Protein AF-E4XY60-F1 (afdb_monomer_lite)

Foldseek 3Di:
DDDDDDDDPPPPPAQWAFWDDDPNRGDQKIKGKEWDAAQQAQWKKKKAQQPAFFQDKAWFQFWDFADAGHIDIGGHHPPGDDNGTTIMMTIGGWDADPVRDTDCVSYGYNVSIDMDIDHPVDHDQWKIKHWNDPFDDQFWDWDKTKMWIDHQDAQKKKKFWAFNVLHGKFKDDKDWPAWPDWDDDPGGMIMTGGDNVPPGTTIMIIIIGDRGHIHSNNMHMGGD

Organism: Oikopleura dioica (NCBI:txid34765)

Sequence (224 aa):
MKLSISTFIASVSATSWPGQAYDGTIYNYCGTKVTLAAESINATCTLDFNGFDFAHISIPGCFSQGKGSNVVECNGIEGVTDPNNLDVTIFWQQELDFDNNLINSTCAEDSDVTLVCESNDMAPSVPMFDNISNNFHARDSEQWNLIQIYGIGSENYAVSLNDALGQPAAISNYTCGLCSSIESVGSNQLTFTVNMDAFSAQLFELVVESDALISQQTSTIVAV

Radius of gyration: 19.61 Å; chains: 1; bounding box: 51×38×72 Å

pLDDT: mean 80.78, std 14.17, range [29.94, 94.56]

Secondary structure (DSSP, 8-state):
--------------SEE--EEETTEEE-EEEEEEEE----BTEEEEEE-TTPPEEEEE-TT-BB----SS-EEEEB-TTTS-TT-EEEEEEEEPPB-TTS-B-GGGS--GGG-EEEEEE-SS--SS-EEEE------SSS--EEEEEEEE-SS-SEEEEE-BBTTSPBPEEEEEEETTEEEEEE-SSSEEEEEE-TT-TT-EEEEEEEE-SS-B-TTT-EEEE-

Structure (mmCIF, N/CA/C/O backbone):
data_AF-E4XY60-F1
#
_entry.id   AF-E4XY60-F1
#
loop_
_atom_site.group_PDB
_atom_site.id
_atom_site.type_symbol
_atom_site.label_atom_id
_atom_site.label_alt_id
_atom_site.label_comp_id
_atom_site.label_asym_id
_atom_site.label_entity_id
_atom_site.label_seq_id
_atom_site.pdbx_PDB_ins_code
_atom_site.Cartn_x
_atom_site.Cartn_y
_atom_site.Cartn_z
_atom_site.occupancy
_atom_site.B_iso_or_equiv
_atom_site.auth_seq_id
_atom_site.auth_comp_id
_atom_site.auth_asym_id
_atom_site.auth_atom_id
_atom_site.pdbx_PDB_model_num
ATOM 1 N N . MET A 1 1 ? -27.697 -12.712 -50.802 1.00 41.03 1 MET A N 1
ATOM 2 C CA . MET A 1 1 ? -27.536 -12.703 -49.334 1.00 41.03 1 MET A CA 1
ATOM 3 C C . MET A 1 1 ? -26.082 -12.331 -49.053 1.00 41.03 1 MET A C 1
ATOM 5 O O . MET A 1 1 ? -25.210 -13.119 -49.383 1.00 41.03 1 MET A O 1
ATOM 9 N N . LYS A 1 2 ? -25.798 -11.088 -48.634 1.00 33.50 2 LYS A N 1
ATOM 10 C CA . LYS A 1 2 ? -24.431 -10.629 -48.319 1.00 33.50 2 LYS A CA 1
ATOM 11 C C . LYS A 1 2 ? -24.182 -10.897 -46.835 1.00 33.50 2 LYS A C 1
ATOM 13 O O . LYS A 1 2 ? -24.888 -10.334 -46.006 1.00 33.50 2 LYS A O 1
ATOM 18 N N . LEU A 1 3 ? -23.229 -11.771 -46.526 1.00 29.94 3 LEU A N 1
ATOM 19 C CA . LEU A 1 3 ? -22.743 -11.973 -45.165 1.00 29.94 3 LEU A CA 1
ATOM 20 C C . LEU A 1 3 ? -21.837 -10.783 -44.816 1.00 29.94 3 LEU A C 1
ATOM 22 O O . LEU A 1 3 ? -20.834 -10.562 -45.492 1.00 29.94 3 LEU A O 1
ATOM 26 N N . SER A 1 4 ? -22.216 -9.998 -43.810 1.00 32.31 4 SER A N 1
ATOM 27 C CA . SER A 1 4 ? -21.340 -8.992 -43.208 1.00 32.31 4 SER A CA 1
ATOM 28 C C . SER A 1 4 ? -20.544 -9.678 -42.104 1.00 32.31 4 SER A C 1
ATOM 30 O O . SER A 1 4 ? -21.133 -10.170 -41.145 1.00 32.31 4 SER A O 1
ATOM 32 N N . ILE A 1 5 ? -19.223 -9.744 -42.255 1.00 38.59 5 ILE A N 1
ATOM 33 C CA . ILE A 1 5 ? -18.312 -10.157 -41.187 1.00 38.59 5 ILE A CA 1
ATOM 34 C C . ILE A 1 5 ? -18.046 -8.902 -40.356 1.00 38.59 5 ILE A C 1
ATOM 36 O O . ILE A 1 5 ? -17.338 -8.002 -40.801 1.00 38.59 5 ILE A O 1
ATOM 40 N N . SER A 1 6 ? -18.666 -8.819 -39.180 1.00 34.62 6 SER A N 1
ATOM 41 C CA . SER A 1 6 ? -18.303 -7.827 -38.169 1.00 34.62 6 SER A CA 1
ATOM 42 C C . SER A 1 6 ? -17.115 -8.357 -37.380 1.00 34.62 6 SER A C 1
ATOM 44 O O . SER A 1 6 ? -17.263 -9.244 -36.542 1.00 34.62 6 SER A O 1
ATOM 46 N N . THR A 1 7 ? -15.936 -7.815 -37.660 1.00 34.81 7 THR A N 1
ATOM 47 C CA . THR A 1 7 ? -14.756 -7.991 -36.816 1.00 34.81 7 THR A CA 1
ATOM 48 C C . THR A 1 7 ? -14.960 -7.168 -35.547 1.00 34.81 7 THR A C 1
ATOM 50 O O . THR A 1 7 ? -14.915 -5.941 -35.589 1.00 34.81 7 THR A O 1
ATOM 53 N N . PHE A 1 8 ? -15.205 -7.834 -34.421 1.00 32.38 8 PHE A N 1
ATOM 54 C CA . PHE A 1 8 ? -15.014 -7.218 -33.113 1.00 32.38 8 PHE A CA 1
ATOM 55 C C . PHE A 1 8 ? -13.508 -7.131 -32.869 1.00 32.38 8 PHE A C 1
ATOM 57 O O . PHE A 1 8 ? -12.836 -8.152 -32.745 1.00 32.38 8 PHE A O 1
ATOM 64 N N . ILE A 1 9 ? -12.971 -5.913 -32.840 1.00 36.91 9 ILE A N 1
ATOM 65 C CA . ILE A 1 9 ? -11.648 -5.673 -32.272 1.00 36.91 9 ILE A CA 1
ATOM 66 C C . ILE A 1 9 ? -11.850 -5.764 -30.763 1.00 36.91 9 ILE A C 1
ATOM 68 O O . ILE A 1 9 ? -12.420 -4.858 -30.158 1.00 36.91 9 ILE A O 1
ATOM 72 N N . ALA A 1 10 ? -11.456 -6.891 -30.174 1.00 33.88 10 ALA A N 1
ATOM 73 C CA . ALA A 1 10 ? -11.276 -6.964 -28.737 1.00 33.88 10 ALA A CA 1
ATOM 74 C C . ALA A 1 10 ? -10.166 -5.970 -28.377 1.00 33.88 10 ALA A C 1
ATOM 76 O O . ALA A 1 10 ? -9.027 -6.113 -28.821 1.00 33.88 10 ALA A O 1
ATOM 77 N N . SER A 1 11 ? -10.506 -4.932 -27.623 1.00 32.56 11 SER A N 1
ATOM 78 C CA . SER A 1 11 ? -9.518 -4.152 -26.893 1.00 32.56 11 SER A CA 1
ATOM 79 C C . SER A 1 11 ? -8.870 -5.099 -25.888 1.00 32.56 11 SER A C 1
ATOM 81 O O . SER A 1 11 ? -9.508 -5.478 -24.907 1.00 32.56 11 SER A O 1
ATOM 83 N N . VAL A 1 12 ? -7.637 -5.528 -26.157 1.00 37.19 12 VAL A N 1
ATOM 84 C CA . VAL A 1 12 ? -6.773 -6.093 -25.120 1.00 37.19 12 VAL A CA 1
ATOM 85 C C . VAL A 1 12 ? -6.577 -4.963 -24.120 1.00 37.19 12 VAL A C 1
ATOM 87 O O . VAL A 1 12 ? -5.875 -3.996 -24.412 1.00 37.19 12 VAL A O 1
ATOM 90 N N . SER A 1 13 ? -7.277 -5.017 -22.989 1.00 49.41 13 SER A N 1
ATOM 91 C CA . SER A 1 13 ? -6.914 -4.206 -21.832 1.00 49.41 13 SER A CA 1
ATOM 92 C C . SER A 1 13 ? -5.486 -4.606 -21.502 1.00 49.41 13 SER A C 1
ATOM 94 O O . SER A 1 13 ? -5.261 -5.753 -21.126 1.00 49.41 13 SER A O 1
ATOM 96 N N . ALA A 1 14 ? -4.520 -3.730 -21.768 1.00 54.00 14 ALA A N 1
ATOM 97 C CA . ALA A 1 14 ? -3.130 -4.036 -21.485 1.00 54.00 14 ALA A CA 1
ATOM 98 C C . ALA A 1 14 ? -3.009 -4.309 -19.977 1.00 54.00 14 ALA A C 1
ATOM 100 O O . ALA A 1 14 ? -3.257 -3.412 -19.172 1.00 54.00 14 ALA A O 1
ATOM 101 N N . THR A 1 15 ? -2.700 -5.555 -19.609 1.00 80.94 15 THR A N 1
ATOM 102 C CA . THR A 1 15 ? -2.390 -5.958 -18.231 1.00 80.94 15 THR A CA 1
ATOM 103 C C . THR A 1 15 ? -1.045 -5.401 -17.784 1.00 80.94 15 THR A C 1
ATOM 105 O O . THR A 1 15 ? -0.812 -5.309 -16.591 1.00 80.94 15 THR A O 1
ATOM 108 N N . SER A 1 16 ? -0.211 -4.915 -18.705 1.00 84.94 16 SER A N 1
ATOM 109 C CA . SER A 1 16 ? 1.035 -4.212 -18.397 1.00 84.94 16 SER A CA 1
ATOM 110 C C . SER A 1 16 ? 1.204 -2.977 -19.278 1.00 84.94 16 SER A C 1
ATOM 112 O O . SER A 1 16 ? 0.824 -2.978 -20.452 1.00 84.94 16 SER A O 1
ATOM 114 N N . TRP A 1 17 ? 1.782 -1.912 -18.729 1.00 88.38 17 TRP A N 1
ATOM 115 C CA . TRP A 1 17 ? 2.122 -0.691 -19.452 1.00 88.38 17 TRP A CA 1
ATOM 116 C C . TRP A 1 17 ? 3.601 -0.341 -19.267 1.00 88.38 17 TRP A C 1
ATOM 118 O O . TRP A 1 17 ? 4.121 -0.412 -18.150 1.00 88.38 17 TRP A O 1
ATOM 128 N N . PRO A 1 18 ? 4.295 0.060 -20.348 1.00 84.50 18 PRO A N 1
ATOM 129 C CA . PRO A 1 18 ? 5.679 0.497 -20.255 1.00 84.50 18 PRO A CA 1
ATOM 130 C C . PRO A 1 18 ? 5.763 1.850 -19.545 1.00 84.50 18 PRO A C 1
ATOM 132 O O . PRO A 1 18 ? 4.779 2.597 -19.481 1.00 84.50 18 PRO A O 1
ATOM 135 N N . GLY A 1 19 ? 6.957 2.195 -19.065 1.00 83.38 19 GLY A N 1
ATOM 136 C CA . GLY A 1 19 ? 7.212 3.543 -18.586 1.00 83.38 19 GLY A CA 1
ATOM 137 C C . GLY A 1 19 ? 7.121 4.574 -19.699 1.00 83.38 19 GLY A C 1
ATOM 138 O O . GLY A 1 19 ? 7.116 4.261 -20.896 1.00 83.38 19 GLY A O 1
ATOM 139 N N . GLN A 1 20 ? 7.004 5.832 -19.288 1.00 80.75 20 GLN A N 1
ATOM 140 C CA . GLN A 1 20 ? 6.784 6.946 -20.199 1.00 80.75 20 GLN A CA 1
ATOM 141 C C . GLN A 1 20 ? 7.841 8.028 -19.997 1.00 80.75 20 GLN A C 1
ATOM 143 O O . GLN A 1 20 ? 8.227 8.362 -18.879 1.00 80.75 20 GLN A O 1
ATOM 148 N N . ALA A 1 21 ? 8.277 8.618 -21.107 1.00 78.44 21 ALA A N 1
ATOM 149 C CA . ALA A 1 21 ? 9.003 9.876 -21.102 1.00 78.44 21 ALA A CA 1
ATOM 150 C C . ALA A 1 21 ? 8.045 10.975 -21.566 1.00 78.44 21 ALA A C 1
ATOM 152 O O . ALA A 1 21 ? 7.471 10.882 -22.655 1.00 78.44 21 ALA A O 1
ATOM 153 N N . TYR A 1 22 ? 7.866 12.008 -20.747 1.00 73.00 22 TYR A N 1
ATOM 154 C CA . TYR A 1 22 ? 7.022 13.153 -21.073 1.00 73.00 22 TYR A CA 1
ATOM 155 C C . TYR A 1 22 ? 7.851 14.431 -20.997 1.00 73.00 22 TYR A C 1
ATOM 157 O O . TYR A 1 22 ? 8.493 14.703 -19.987 1.00 73.00 22 TYR A O 1
ATOM 165 N N . ASP A 1 23 ? 7.861 15.198 -22.089 1.00 76.75 23 ASP A N 1
ATOM 166 C CA . ASP A 1 23 ? 8.573 16.482 -22.196 1.00 76.75 23 ASP A CA 1
ATOM 167 C C . ASP A 1 23 ? 10.058 16.420 -21.770 1.00 76.75 23 ASP A C 1
ATOM 169 O O . ASP A 1 23 ? 10.572 17.266 -21.044 1.00 76.75 23 ASP A O 1
ATOM 173 N N . GLY A 1 24 ? 10.753 15.344 -22.159 1.00 74.44 24 GLY A N 1
ATOM 174 C CA . GLY A 1 24 ? 12.160 15.114 -21.801 1.00 74.44 24 GLY A CA 1
ATOM 175 C C . GLY A 1 24 ? 12.399 14.670 -20.352 1.00 74.44 24 GLY A C 1
ATOM 176 O O . GLY A 1 24 ? 13.528 14.321 -20.013 1.00 74.44 24 GLY A O 1
ATOM 177 N N . THR A 1 25 ? 11.358 14.621 -19.516 1.00 78.06 25 THR A N 1
ATOM 178 C CA . THR A 1 25 ? 11.408 14.008 -18.185 1.00 78.06 25 THR A CA 1
ATOM 179 C C . THR A 1 25 ? 11.129 12.516 -18.309 1.00 78.06 25 THR A C 1
ATOM 181 O O . THR A 1 25 ? 10.110 12.105 -18.868 1.00 78.06 25 THR A O 1
ATOM 184 N N . ILE A 1 26 ? 12.045 11.698 -17.798 1.00 77.94 26 ILE A N 1
ATOM 185 C CA . ILE A 1 26 ? 11.909 10.244 -17.800 1.00 77.94 26 ILE A CA 1
ATOM 186 C C . ILE A 1 26 ? 11.244 9.817 -16.494 1.00 77.94 26 ILE A C 1
ATOM 188 O O . ILE A 1 26 ? 11.809 10.016 -15.418 1.00 77.94 26 ILE A O 1
ATOM 192 N N . TYR A 1 27 ? 10.066 9.204 -16.599 1.00 78.94 27 TYR A N 1
ATOM 193 C CA . TYR A 1 27 ? 9.439 8.499 -15.490 1.00 78.94 27 TYR A CA 1
ATOM 194 C C . TYR A 1 27 ? 9.833 7.036 -15.597 1.00 78.94 27 TYR A C 1
ATOM 196 O O . TYR A 1 27 ? 9.316 6.289 -16.426 1.00 78.94 27 TYR A O 1
ATOM 204 N N . ASN A 1 28 ? 10.793 6.644 -14.771 1.00 84.69 28 ASN A N 1
ATOM 205 C CA . ASN A 1 28 ? 11.396 5.321 -14.779 1.00 84.69 28 ASN A CA 1
ATOM 206 C C . ASN A 1 28 ? 10.540 4.301 -14.007 1.00 84.69 28 ASN A C 1
ATOM 208 O O . ASN A 1 28 ? 11.049 3.511 -13.217 1.00 84.69 28 ASN A O 1
ATOM 212 N N . TYR A 1 29 ? 9.228 4.340 -14.240 1.00 87.75 29 TYR A N 1
ATOM 213 C CA . TYR A 1 29 ? 8.264 3.404 -13.682 1.00 87.75 29 TYR A CA 1
ATOM 214 C C . TYR A 1 29 ? 7.361 2.883 -14.785 1.00 87.75 29 TYR A C 1
ATOM 216 O O . TYR A 1 29 ? 6.802 3.656 -15.561 1.00 87.75 29 TYR A O 1
ATOM 224 N N . CYS A 1 30 ? 7.174 1.577 -14.800 1.00 90.25 30 CYS A N 1
ATOM 225 C CA . CYS A 1 30 ? 6.169 0.875 -15.589 1.00 90.25 30 CYS A CA 1
ATOM 226 C C . CYS A 1 30 ? 5.175 0.222 -14.635 1.00 90.25 30 CYS A C 1
ATOM 228 O O . CYS A 1 30 ? 5.331 0.324 -13.418 1.00 90.25 30 CYS A O 1
ATOM 230 N N . GLY A 1 31 ? 4.147 -0.443 -15.146 1.00 91.19 31 GLY A N 1
ATOM 231 C CA . GLY A 1 31 ? 3.236 -1.130 -14.246 1.00 91.19 31 GLY A CA 1
ATOM 232 C C . GLY A 1 31 ? 2.497 -2.293 -14.857 1.00 91.19 31 GLY A C 1
ATOM 233 O O . GLY A 1 31 ? 2.449 -2.462 -16.073 1.00 91.19 31 GLY A O 1
ATOM 234 N N . THR A 1 32 ? 1.950 -3.094 -13.956 1.00 93.06 32 THR A N 1
ATOM 235 C CA . THR A 1 32 ? 1.213 -4.314 -14.243 1.00 93.06 32 THR A CA 1
ATOM 236 C C . THR A 1 32 ? -0.018 -4.363 -13.359 1.00 93.06 32 THR A C 1
ATOM 238 O O . THR A 1 32 ? 0.008 -3.982 -12.190 1.00 93.06 32 THR A O 1
ATOM 241 N N . LYS A 1 33 ? -1.113 -4.832 -13.937 1.00 92.69 33 LYS A N 1
ATOM 242 C CA . LYS A 1 33 ? -2.375 -5.113 -13.285 1.00 92.69 33 LYS A CA 1
ATOM 243 C C . LYS A 1 33 ? -2.690 -6.587 -13.492 1.00 92.69 33 LYS A C 1
ATOM 245 O O . LYS A 1 33 ? -2.781 -7.038 -14.631 1.00 92.69 33 LYS A O 1
ATOM 250 N N . VAL A 1 34 ? -2.884 -7.318 -12.402 1.00 92.06 34 VAL A N 1
ATOM 251 C CA . VAL A 1 34 ? -3.182 -8.750 -12.428 1.00 92.06 34 VAL A CA 1
ATOM 252 C C . VAL A 1 34 ? -4.314 -9.069 -11.462 1.00 92.06 34 VAL A C 1
ATOM 254 O O . VAL A 1 34 ? -4.370 -8.558 -10.347 1.00 92.06 34 VAL A O 1
ATOM 257 N N . THR A 1 35 ? -5.223 -9.933 -11.902 1.00 91.62 35 THR A N 1
ATOM 258 C CA . THR A 1 35 ? -6.256 -10.510 -11.046 1.00 91.62 35 THR A CA 1
ATOM 259 C C . THR A 1 35 ? -5.779 -11.866 -10.552 1.00 91.62 35 THR A C 1
ATOM 261 O O . THR A 1 35 ? -5.515 -12.758 -11.361 1.00 91.62 35 THR A O 1
ATOM 264 N N . LEU A 1 36 ? -5.718 -12.040 -9.235 1.00 88.25 36 LEU A N 1
ATOM 265 C CA . LEU A 1 36 ? -5.318 -13.292 -8.600 1.00 88.25 36 LEU A CA 1
ATOM 266 C C . LEU A 1 36 ? -6.517 -13.885 -7.852 1.00 88.25 36 LEU A C 1
ATOM 268 O O . LEU A 1 36 ? -7.184 -13.201 -7.077 1.00 88.25 36 LEU A O 1
ATOM 272 N N . ALA A 1 37 ? -6.800 -15.164 -8.098 1.00 83.69 37 ALA A N 1
ATOM 273 C CA . ALA A 1 37 ? -7.820 -15.917 -7.375 1.00 83.69 37 ALA A CA 1
ATOM 274 C C . ALA A 1 37 ? -7.134 -16.816 -6.343 1.00 83.69 37 ALA A C 1
ATOM 276 O O . ALA A 1 37 ? -6.333 -17.676 -6.714 1.00 83.69 37 ALA A O 1
ATOM 277 N N . ALA A 1 38 ? -7.442 -16.621 -5.062 1.00 78.94 38 ALA A N 1
ATOM 278 C CA . ALA A 1 38 ? -6.916 -17.436 -3.975 1.00 78.94 38 ALA A CA 1
ATOM 279 C C . ALA A 1 38 ? -7.843 -17.366 -2.761 1.00 78.94 38 ALA A C 1
ATOM 281 O O . ALA A 1 38 ? -8.391 -16.314 -2.460 1.00 78.94 38 ALA A O 1
ATOM 282 N N . GLU A 1 39 ? -7.966 -18.463 -2.017 1.00 84.31 39 GLU A N 1
ATOM 283 C CA . GLU A 1 39 ? -8.700 -18.499 -0.745 1.00 84.31 39 GLU A CA 1
ATOM 284 C C . GLU A 1 39 ? -7.994 -17.610 0.301 1.00 84.31 39 GLU A C 1
ATOM 286 O O . GLU A 1 39 ? -7.199 -18.083 1.109 1.00 84.31 39 GLU A O 1
ATOM 291 N N . SER A 1 40 ? -8.228 -16.298 0.229 1.00 83.94 40 SER A N 1
ATOM 292 C CA . SER A 1 40 ? -7.505 -15.273 0.988 1.00 83.94 40 SER A CA 1
ATOM 293 C C . SER A 1 40 ? -8.208 -14.881 2.288 1.00 83.94 40 SER A C 1
ATOM 295 O O . SER A 1 40 ? -7.589 -14.274 3.162 1.00 83.94 40 SER A O 1
ATOM 297 N N . ILE A 1 41 ? -9.485 -15.247 2.454 1.00 86.56 41 ILE A N 1
ATOM 298 C CA . ILE A 1 41 ? -10.239 -14.985 3.685 1.00 86.56 41 ILE A CA 1
ATOM 299 C C . ILE A 1 41 ? -9.630 -15.763 4.844 1.00 86.56 41 ILE A C 1
ATOM 301 O O . ILE A 1 41 ? -9.540 -16.988 4.792 1.00 86.56 41 ILE A O 1
ATOM 305 N N . ASN A 1 42 ? -9.277 -15.051 5.917 1.00 83.12 42 ASN A N 1
ATOM 306 C CA . ASN A 1 42 ? -8.640 -15.624 7.103 1.00 83.12 42 ASN A CA 1
ATOM 307 C C . ASN A 1 42 ? -7.379 -16.433 6.750 1.00 83.12 42 ASN A C 1
ATOM 309 O O . ASN A 1 42 ? -7.071 -17.432 7.397 1.00 83.12 42 ASN A O 1
ATOM 313 N N . ALA A 1 43 ? -6.653 -15.995 5.722 1.00 86.38 43 ALA A N 1
ATOM 314 C CA . ALA A 1 43 ? -5.403 -16.580 5.270 1.00 86.38 43 ALA A CA 1
ATOM 315 C C . ALA A 1 43 ? -4.314 -15.507 5.208 1.00 86.38 43 ALA A C 1
ATOM 317 O O . ALA A 1 43 ? -4.602 -14.334 4.964 1.00 86.38 43 ALA A O 1
ATOM 318 N N . THR A 1 44 ? -3.065 -15.920 5.414 1.00 89.00 44 THR A N 1
ATOM 319 C CA . THR A 1 44 ? -1.896 -15.091 5.127 1.00 89.00 44 THR A CA 1
ATOM 320 C C . THR A 1 44 ? -1.480 -15.367 3.694 1.00 89.00 44 THR A C 1
ATOM 322 O O . THR A 1 44 ? -1.150 -16.500 3.354 1.00 89.00 44 THR A O 1
ATOM 325 N N . CYS A 1 45 ? -1.499 -14.341 2.857 1.00 89.25 45 CYS A N 1
ATOM 326 C CA . CYS A 1 45 ? -1.074 -14.418 1.476 1.00 89.25 45 CYS A CA 1
ATOM 327 C C . CYS A 1 45 ? 0.276 -13.736 1.279 1.00 89.25 45 CYS A C 1
ATOM 329 O O . CYS A 1 45 ? 0.482 -12.610 1.731 1.00 89.25 45 CYS A O 1
ATOM 331 N N . THR A 1 46 ? 1.157 -14.415 0.555 1.00 90.44 46 THR A N 1
ATOM 332 C CA . THR A 1 46 ? 2.473 -13.933 0.152 1.00 90.44 46 THR A CA 1
ATOM 333 C C . THR A 1 46 ? 2.481 -13.733 -1.355 1.00 90.44 46 THR A C 1
ATOM 335 O O . THR A 1 46 ? 2.184 -14.673 -2.100 1.00 90.44 46 THR A O 1
ATOM 338 N N . LEU A 1 47 ? 2.820 -12.521 -1.801 1.00 89.25 47 LEU A N 1
ATOM 339 C CA . LEU A 1 47 ? 3.105 -12.259 -3.209 1.00 89.25 47 LEU A CA 1
ATOM 340 C C . LEU A 1 47 ? 4.594 -12.437 -3.494 1.00 89.25 47 LEU A C 1
ATOM 342 O O . LEU A 1 47 ? 5.442 -11.903 -2.777 1.00 89.25 47 LEU A O 1
ATOM 346 N N . ASP A 1 48 ? 4.878 -13.162 -4.570 1.00 89.50 48 ASP A N 1
ATOM 347 C CA . ASP A 1 48 ? 6.205 -13.308 -5.161 1.00 89.50 48 ASP A CA 1
ATOM 348 C C . ASP A 1 48 ? 6.207 -12.626 -6.535 1.00 89.50 48 ASP A C 1
ATOM 350 O O . ASP A 1 48 ? 5.249 -12.755 -7.305 1.00 89.50 48 ASP A O 1
ATOM 354 N N . PHE A 1 49 ? 7.274 -11.877 -6.806 1.00 91.19 49 PHE A N 1
ATOM 355 C CA . PHE A 1 49 ? 7.439 -11.051 -8.002 1.00 91.19 49 PHE A CA 1
ATOM 356 C C . PHE A 1 49 ? 8.571 -11.545 -8.907 1.00 91.19 49 PHE A C 1
ATOM 358 O O . PHE A 1 49 ? 9.146 -10.754 -9.644 1.00 91.19 49 PHE A O 1
ATOM 365 N N . ASN A 1 50 ? 8.976 -12.813 -8.798 1.00 90.62 50 ASN A N 1
ATOM 366 C CA . ASN A 1 50 ? 9.992 -13.453 -9.636 1.00 90.62 50 ASN A CA 1
ATOM 367 C C . ASN A 1 50 ? 11.342 -12.696 -9.683 1.00 90.62 50 ASN A C 1
ATOM 369 O O . ASN A 1 50 ? 12.062 -12.713 -10.682 1.00 90.62 50 ASN A O 1
ATOM 373 N N . GLY A 1 51 ? 11.691 -12.011 -8.589 1.00 88.75 51 GLY A N 1
ATOM 374 C CA . GLY A 1 51 ? 12.921 -11.222 -8.463 1.00 88.75 51 GLY A CA 1
ATOM 375 C C . GLY A 1 51 ? 12.868 -9.804 -9.043 1.00 88.75 51 GLY A C 1
ATOM 376 O O . GLY A 1 51 ? 13.910 -9.154 -9.076 1.00 88.75 51 GLY A O 1
ATOM 377 N N . PHE A 1 52 ? 11.702 -9.319 -9.480 1.00 89.50 52 PHE A N 1
ATOM 378 C CA . PHE A 1 52 ? 11.516 -7.930 -9.898 1.00 89.50 52 PHE A CA 1
ATOM 379 C C . PHE A 1 52 ? 11.289 -7.000 -8.701 1.00 89.50 52 PHE A C 1
ATOM 381 O O . PHE A 1 52 ? 10.519 -7.308 -7.788 1.00 89.50 52 PHE A O 1
ATOM 388 N N . ASP A 1 53 ? 11.914 -5.824 -8.750 1.00 86.88 53 ASP A N 1
ATOM 389 C CA . ASP A 1 53 ? 11.737 -4.779 -7.747 1.00 86.88 53 ASP A CA 1
ATOM 390 C C . ASP A 1 53 ? 10.539 -3.889 -8.102 1.00 86.88 53 ASP A C 1
ATOM 392 O O . ASP A 1 53 ? 10.488 -3.234 -9.151 1.00 86.88 53 ASP A O 1
ATOM 396 N N . PHE A 1 54 ? 9.562 -3.823 -7.200 1.00 86.12 54 PHE A N 1
ATOM 397 C CA . PHE A 1 54 ? 8.455 -2.882 -7.320 1.00 86.12 54 PHE A CA 1
ATOM 398 C C . PHE A 1 54 ? 8.750 -1.579 -6.567 1.00 86.12 54 PHE A C 1
ATOM 400 O O . PHE A 1 54 ? 9.367 -1.557 -5.506 1.00 86.12 54 PHE A O 1
ATOM 407 N N . ALA A 1 55 ? 8.290 -0.464 -7.126 1.00 81.56 55 ALA A N 1
ATOM 408 C CA . ALA A 1 55 ? 8.284 0.841 -6.475 1.00 81.56 55 ALA A CA 1
ATOM 409 C C . ALA A 1 55 ? 7.039 1.027 -5.597 1.00 81.56 55 ALA A C 1
ATOM 411 O O . ALA A 1 55 ? 7.096 1.668 -4.550 1.00 81.56 55 ALA A O 1
ATOM 412 N N . HIS A 1 56 ? 5.905 0.480 -6.035 1.00 83.31 56 HIS A N 1
ATOM 413 C CA . HIS A 1 56 ? 4.644 0.554 -5.311 1.00 83.31 56 HIS A CA 1
ATOM 414 C C . HIS A 1 56 ? 3.739 -0.613 -5.681 1.00 83.31 56 HIS A C 1
ATOM 416 O O . HIS A 1 56 ? 3.752 -1.092 -6.813 1.00 83.31 56 HIS A O 1
ATOM 422 N N . ILE A 1 57 ? 2.922 -1.029 -4.722 1.00 85.19 57 ILE A N 1
ATOM 423 C CA . ILE A 1 57 ? 1.910 -2.052 -4.911 1.00 85.19 57 ILE A CA 1
ATOM 424 C C . ILE A 1 57 ? 0.628 -1.648 -4.185 1.00 85.19 57 ILE A C 1
ATOM 426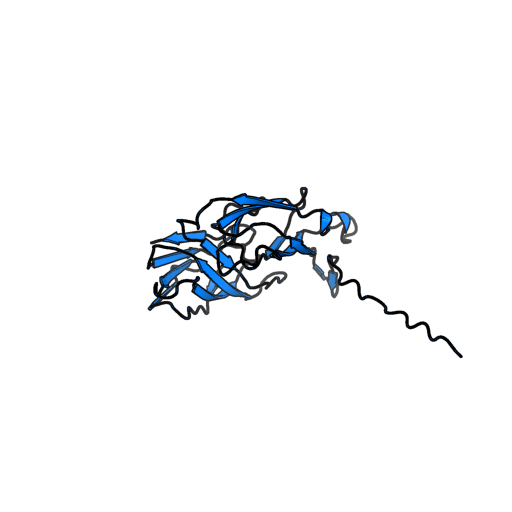 O O . ILE A 1 57 ? 0.664 -1.201 -3.038 1.00 85.19 57 ILE A O 1
ATOM 430 N N . SER A 1 58 ? -0.500 -1.816 -4.868 1.00 86.44 58 SER A N 1
ATOM 431 C CA . SER A 1 58 ? -1.847 -1.616 -4.347 1.00 86.44 58 SER A CA 1
ATOM 432 C C . SER A 1 58 ? -2.622 -2.919 -4.497 1.00 86.44 58 SER A C 1
ATOM 434 O O . SER A 1 58 ? -2.722 -3.469 -5.597 1.00 86.44 58 SER A O 1
ATOM 436 N N . ILE A 1 59 ? -3.138 -3.418 -3.376 1.00 87.19 59 ILE A N 1
ATOM 437 C CA . ILE A 1 59 ? -3.932 -4.644 -3.306 1.00 87.19 59 ILE A CA 1
ATOM 438 C C . ILE A 1 59 ? -5.140 -4.336 -2.418 1.00 87.19 59 ILE A C 1
ATOM 440 O O . ILE A 1 59 ? -5.057 -4.485 -1.204 1.00 87.19 59 ILE A O 1
ATOM 444 N N . PRO A 1 60 ? -6.258 -3.851 -2.968 1.00 84.12 60 PRO A N 1
ATOM 445 C CA . PRO A 1 60 ? -7.438 -3.580 -2.160 1.00 84.12 60 PRO A CA 1
ATOM 446 C C . PRO A 1 60 ? -7.943 -4.853 -1.464 1.00 84.12 60 PRO A C 1
ATOM 448 O O . PRO A 1 60 ? -8.071 -5.908 -2.086 1.00 84.12 60 PRO A O 1
ATOM 451 N N . GLY A 1 61 ? -8.250 -4.751 -0.173 1.00 84.06 61 GLY A N 1
ATOM 452 C CA . GLY A 1 61 ? -8.675 -5.868 0.667 1.00 84.06 61 GLY A CA 1
ATOM 453 C C . GLY A 1 61 ? -7.523 -6.722 1.209 1.00 84.06 61 GLY A C 1
ATOM 454 O O . GLY A 1 61 ? -7.766 -7.855 1.617 1.00 84.06 61 GLY A O 1
ATOM 455 N N . CYS A 1 62 ? -6.287 -6.223 1.216 1.00 85.62 62 CYS A N 1
ATOM 456 C CA . CYS A 1 62 ? -5.084 -6.945 1.644 1.00 85.62 62 CYS A CA 1
ATOM 457 C C . CYS A 1 62 ? -4.465 -6.214 2.838 1.00 85.62 62 CYS A C 1
ATOM 459 O O . CYS A 1 62 ? -3.764 -5.220 2.697 1.00 85.62 62 CYS A O 1
ATOM 461 N N . PHE A 1 63 ? -4.742 -6.711 4.043 1.00 86.94 63 PHE A N 1
ATOM 462 C CA . PHE A 1 63 ? -4.376 -6.044 5.291 1.00 86.94 63 PHE A CA 1
ATOM 463 C C . PHE A 1 63 ? -2.989 -6.470 5.774 1.00 86.94 63 PHE A C 1
ATOM 465 O O . PHE A 1 63 ? -2.705 -7.665 5.871 1.00 86.94 63 PHE A O 1
ATOM 472 N N . SER A 1 64 ? -2.129 -5.518 6.136 1.00 84.19 64 SER A N 1
ATOM 473 C CA . SER A 1 64 ? -0.758 -5.808 6.582 1.00 84.19 64 SER A CA 1
ATOM 474 C C . SER A 1 64 ? -0.388 -5.102 7.893 1.00 84.19 64 SER A C 1
ATOM 476 O O . SER A 1 64 ? -1.121 -4.251 8.404 1.00 84.19 64 SER A O 1
ATOM 478 N N . GLN A 1 65 ? 0.756 -5.498 8.463 1.00 74.75 65 GLN A N 1
ATOM 479 C CA . GLN A 1 65 ? 1.378 -4.851 9.630 1.00 74.75 65 GLN A CA 1
ATOM 480 C C . GLN A 1 65 ? 2.700 -4.140 9.304 1.00 74.75 65 GLN A C 1
ATOM 482 O O . GLN A 1 65 ? 3.353 -3.642 10.218 1.00 74.75 65 GLN A O 1
ATOM 487 N N . GLY A 1 66 ? 3.098 -4.132 8.029 1.00 67.44 66 GLY A N 1
ATOM 488 C CA . GLY A 1 66 ? 4.404 -3.670 7.573 1.00 67.44 66 GLY A CA 1
ATOM 489 C C . GLY A 1 66 ? 5.566 -4.564 8.019 1.00 67.44 66 GLY A C 1
ATOM 490 O O . GLY A 1 66 ? 5.956 -4.561 9.185 1.00 67.44 66 GLY A O 1
ATOM 491 N N . LYS A 1 67 ? 6.147 -5.344 7.098 1.00 63.56 67 LYS A N 1
ATOM 492 C CA . LYS A 1 67 ? 7.314 -6.211 7.374 1.00 63.56 67 LYS A CA 1
ATOM 493 C C . LYS A 1 67 ? 8.564 -5.888 6.538 1.00 63.56 67 LYS A C 1
ATOM 495 O O . LYS A 1 67 ? 9.609 -6.486 6.789 1.00 63.56 67 LYS A O 1
ATOM 500 N N . GLY A 1 68 ? 8.502 -4.938 5.599 1.00 59.91 68 GLY A N 1
ATOM 501 C CA . GLY A 1 68 ? 9.619 -4.548 4.724 1.00 59.91 68 GLY A CA 1
ATOM 502 C C . GLY A 1 68 ? 9.330 -4.681 3.221 1.00 59.91 68 GLY A C 1
ATOM 503 O O . GLY A 1 68 ? 8.227 -5.024 2.817 1.00 59.91 68 GLY A O 1
ATOM 504 N N . SER A 1 69 ? 10.327 -4.369 2.385 1.00 61.56 69 SER A N 1
ATOM 505 C CA . SER A 1 69 ? 10.141 -4.018 0.965 1.00 61.56 69 SER A CA 1
ATOM 506 C C . SER A 1 69 ? 10.113 -5.176 -0.042 1.00 61.56 69 SER A C 1
ATOM 508 O O . SER A 1 69 ? 9.661 -4.964 -1.158 1.00 61.56 69 SER A O 1
ATOM 510 N N . ASN A 1 70 ? 10.578 -6.381 0.307 1.00 61.97 70 ASN A N 1
ATOM 511 C CA . ASN A 1 70 ? 10.856 -7.421 -0.707 1.00 61.97 70 ASN A CA 1
ATOM 512 C C . ASN A 1 70 ? 9.877 -8.603 -0.673 1.00 61.97 70 ASN A C 1
ATOM 514 O O . ASN A 1 70 ? 9.947 -9.484 -1.524 1.00 61.97 70 ASN A O 1
ATOM 518 N N . VAL A 1 71 ? 8.997 -8.649 0.326 1.00 69.50 71 VAL A N 1
ATOM 519 C CA . VAL A 1 71 ? 7.956 -9.669 0.463 1.00 69.50 71 VAL A CA 1
ATOM 520 C C . VAL A 1 71 ? 6.691 -8.945 0.883 1.00 69.50 71 VAL A C 1
ATOM 522 O O . VAL A 1 71 ? 6.685 -8.253 1.901 1.00 69.50 71 VAL A O 1
ATOM 525 N N . VAL A 1 72 ? 5.632 -9.093 0.094 1.00 84.94 72 VAL A N 1
ATOM 526 C CA . VAL A 1 72 ? 4.324 -8.533 0.426 1.00 84.94 72 VAL A CA 1
ATOM 527 C C . VAL A 1 72 ? 3.522 -9.634 1.092 1.00 84.94 72 VAL A C 1
ATOM 529 O O . VAL A 1 72 ? 3.082 -10.575 0.433 1.00 84.94 72 VAL A O 1
ATOM 532 N N . GLU A 1 73 ? 3.366 -9.512 2.407 1.00 87.88 73 GLU A N 1
ATOM 533 C CA . GLU A 1 73 ? 2.481 -10.366 3.191 1.00 87.88 73 GLU A CA 1
ATOM 534 C C . GLU A 1 73 ? 1.239 -9.583 3.592 1.00 87.88 73 GLU A C 1
ATOM 536 O O . GLU A 1 73 ? 1.326 -8.482 4.148 1.00 87.88 73 GLU A O 1
ATOM 541 N N . CYS A 1 74 ? 0.074 -10.174 3.367 1.00 87.94 74 CYS A N 1
ATOM 542 C CA . CYS A 1 74 ? -1.168 -9.597 3.841 1.00 87.94 74 CYS A CA 1
ATOM 543 C C . CYS A 1 74 ? -2.212 -10.642 4.189 1.00 87.94 74 CYS A C 1
ATOM 545 O O . CYS A 1 74 ? -2.068 -11.822 3.889 1.00 87.94 74 CYS A O 1
ATOM 547 N N . ASN A 1 75 ? -3.265 -10.189 4.853 1.00 88.19 75 ASN A N 1
ATOM 548 C CA . ASN A 1 75 ? -4.359 -11.019 5.312 1.00 88.19 75 ASN A CA 1
ATOM 549 C C . ASN A 1 75 ? -5.652 -10.568 4.648 1.00 88.19 75 ASN A C 1
ATOM 551 O O . ASN A 1 75 ? -5.944 -9.369 4.609 1.00 88.19 75 ASN A O 1
ATOM 555 N N . GLY A 1 76 ? -6.435 -11.529 4.163 1.00 87.50 76 GLY A N 1
ATOM 556 C CA . GLY A 1 76 ? -7.807 -11.264 3.759 1.00 87.50 76 GLY A CA 1
ATOM 557 C C . GLY A 1 76 ? -8.752 -11.332 4.955 1.00 87.50 76 GLY A C 1
ATOM 558 O O . GLY A 1 76 ? -8.657 -12.222 5.803 1.00 87.50 76 GLY A O 1
ATOM 559 N N . ILE A 1 77 ? -9.681 -10.384 5.018 1.00 85.25 77 ILE A N 1
ATOM 560 C CA . ILE A 1 77 ? -10.671 -10.245 6.084 1.00 85.25 77 ILE A CA 1
ATOM 561 C C . ILE A 1 77 ? -12.053 -10.586 5.533 1.00 85.25 77 ILE A C 1
ATOM 563 O O . ILE A 1 77 ? -12.479 -10.061 4.500 1.00 85.25 77 ILE A O 1
ATOM 567 N N . GLU A 1 78 ? -12.773 -11.455 6.242 1.00 83.69 78 GLU A N 1
ATOM 568 C CA . GLU A 1 78 ? -14.142 -11.830 5.889 1.00 83.69 78 GLU A CA 1
ATOM 569 C C . GLU A 1 78 ? -15.057 -10.598 5.808 1.00 83.69 78 GLU A C 1
ATOM 571 O O . GLU A 1 78 ? -15.065 -9.744 6.693 1.00 83.69 78 GLU A O 1
ATOM 576 N N . GLY A 1 79 ? -15.834 -10.499 4.726 1.00 81.12 79 GLY A N 1
ATOM 577 C CA . GLY A 1 79 ? -16.744 -9.375 4.485 1.00 81.12 79 GLY A CA 1
ATOM 578 C C . GLY A 1 79 ? -16.086 -8.121 3.900 1.00 81.12 79 GLY A C 1
ATOM 579 O O . GLY A 1 79 ? -16.809 -7.190 3.550 1.00 81.12 79 GLY A O 1
ATOM 580 N N . VAL A 1 80 ? -14.756 -8.103 3.749 1.00 82.31 80 VAL A N 1
ATOM 581 C CA . VAL A 1 80 ? -14.014 -7.010 3.097 1.00 82.31 80 VAL A CA 1
ATOM 582 C C . VAL A 1 80 ? -13.300 -7.499 1.842 1.00 82.31 80 VAL A C 1
ATOM 584 O O . VAL A 1 80 ? -13.461 -6.918 0.772 1.00 82.31 80 VAL A O 1
ATOM 587 N N . THR A 1 81 ? -12.512 -8.562 1.968 1.00 85.06 81 THR A N 1
ATOM 588 C CA . THR A 1 81 ? -11.681 -9.082 0.882 1.00 85.06 81 THR A CA 1
ATOM 589 C C . THR A 1 81 ? -12.523 -9.902 -0.096 1.00 85.06 81 THR A C 1
ATOM 591 O O . THR A 1 81 ? -13.377 -10.681 0.324 1.00 85.06 81 THR A O 1
ATOM 594 N N . ASP A 1 82 ? -12.280 -9.757 -1.402 1.00 85.00 82 ASP A N 1
ATOM 595 C CA . ASP A 1 82 ? -12.841 -10.656 -2.418 1.00 85.00 82 ASP A CA 1
ATOM 596 C C . ASP A 1 82 ? -11.865 -11.825 -2.657 1.00 85.00 82 ASP A C 1
ATOM 598 O O . ASP A 1 82 ? -10.826 -11.627 -3.292 1.00 85.00 82 ASP A O 1
ATOM 602 N N . PRO A 1 83 ? -12.157 -13.048 -2.170 1.00 78.88 83 PRO A N 1
ATOM 603 C CA . PRO A 1 83 ? -11.245 -14.181 -2.336 1.00 78.88 83 PRO A CA 1
ATOM 604 C C . PRO A 1 83 ? -11.111 -14.642 -3.790 1.00 78.88 83 PRO A C 1
ATOM 606 O O . PRO A 1 83 ? -10.130 -15.270 -4.174 1.00 78.88 83 PRO A O 1
ATOM 609 N N . ASN A 1 84 ? -12.081 -14.339 -4.647 1.00 78.69 84 ASN A N 1
ATOM 610 C CA . ASN A 1 84 ? -12.054 -14.852 -6.014 1.00 78.69 84 ASN A CA 1
ATOM 611 C C . ASN A 1 84 ? -11.393 -13.882 -6.996 1.00 78.69 84 ASN A C 1
ATOM 613 O O . ASN A 1 84 ? -11.212 -14.237 -8.162 1.00 78.69 84 ASN A O 1
ATOM 617 N N . ASN A 1 85 ? -11.083 -12.661 -6.557 1.00 84.31 85 ASN A N 1
ATOM 618 C CA . ASN A 1 85 ? -10.711 -11.576 -7.452 1.00 84.31 85 ASN A CA 1
ATOM 619 C C . ASN A 1 85 ? -9.914 -10.482 -6.724 1.00 84.31 85 ASN A C 1
ATOM 621 O O . ASN A 1 85 ? -10.370 -9.344 -6.604 1.00 84.31 85 ASN A O 1
ATOM 625 N N . LEU A 1 86 ? -8.714 -10.820 -6.245 1.00 85.94 86 LEU A N 1
ATOM 626 C CA . LEU A 1 86 ? -7.782 -9.810 -5.752 1.00 85.94 86 LEU A CA 1
ATOM 627 C C . LEU A 1 86 ? -7.211 -9.036 -6.940 1.00 85.94 86 LEU A C 1
ATOM 629 O O . LEU A 1 86 ? -6.484 -9.596 -7.764 1.00 85.94 86 LEU A O 1
ATOM 633 N N . ASP A 1 87 ? -7.565 -7.756 -7.029 1.00 89.19 87 ASP A N 1
ATOM 634 C CA . ASP A 1 87 ? -7.085 -6.851 -8.070 1.00 89.19 87 ASP A CA 1
ATOM 635 C C . ASP A 1 87 ? -5.761 -6.210 -7.637 1.00 89.19 87 ASP A C 1
ATOM 637 O O . ASP A 1 87 ? -5.732 -5.283 -6.829 1.00 89.19 87 ASP A O 1
ATOM 641 N N . VAL A 1 88 ? -4.651 -6.733 -8.148 1.00 88.94 88 VAL A N 1
ATOM 642 C CA . VAL A 1 88 ? -3.302 -6.304 -7.782 1.00 88.94 88 VAL A CA 1
ATOM 643 C C . VAL A 1 88 ? -2.790 -5.333 -8.837 1.00 88.94 88 VAL A C 1
ATOM 645 O O . VAL A 1 88 ? -2.667 -5.678 -10.012 1.00 88.94 88 VAL A O 1
ATOM 648 N N . THR A 1 89 ? -2.457 -4.113 -8.418 1.00 90.06 89 THR A N 1
ATOM 649 C CA . THR A 1 89 ? -1.790 -3.115 -9.263 1.00 90.06 89 THR A CA 1
ATOM 650 C C . THR A 1 89 ? -0.381 -2.857 -8.751 1.00 90.06 89 THR A C 1
ATOM 652 O O . THR A 1 89 ? -0.197 -2.481 -7.596 1.00 90.06 89 THR A O 1
ATOM 655 N N . ILE A 1 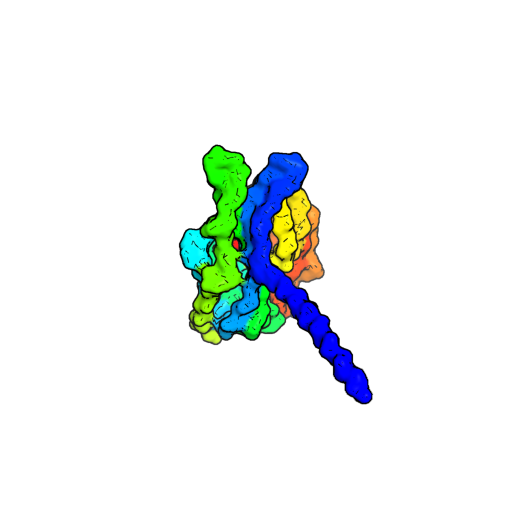90 ? 0.613 -3.026 -9.616 1.00 88.94 90 ILE A N 1
ATOM 656 C CA . ILE A 1 90 ? 2.033 -2.916 -9.284 1.00 88.94 90 ILE A CA 1
ATOM 657 C C . ILE A 1 90 ? 2.669 -1.883 -10.200 1.00 88.94 90 ILE A C 1
ATOM 659 O O . ILE A 1 90 ? 2.436 -1.881 -11.407 1.00 88.94 90 ILE A O 1
ATOM 663 N N . PHE A 1 91 ? 3.497 -1.026 -9.621 1.00 88.94 91 PHE A N 1
ATOM 664 C CA . PHE A 1 91 ? 4.386 -0.137 -10.347 1.00 88.94 91 PHE A CA 1
ATOM 665 C C . PHE A 1 91 ? 5.814 -0.606 -10.116 1.00 88.94 91 PHE A C 1
ATOM 667 O O . PHE A 1 91 ? 6.274 -0.653 -8.975 1.00 88.94 91 PHE A O 1
ATOM 674 N N . TRP A 1 92 ? 6.504 -0.962 -11.191 1.00 89.38 92 TRP A N 1
ATOM 675 C CA . TRP A 1 92 ? 7.855 -1.514 -11.165 1.00 89.38 92 TRP A CA 1
ATOM 676 C C . TRP A 1 92 ? 8.899 -0.418 -11.286 1.00 89.38 92 TRP A C 1
ATOM 678 O O . TRP A 1 92 ? 8.661 0.598 -11.945 1.00 89.38 92 TRP A O 1
ATOM 688 N N . GLN A 1 93 ? 10.067 -0.641 -10.689 1.00 87.81 93 GLN A N 1
ATOM 689 C CA . GLN A 1 93 ? 11.231 0.175 -11.005 1.00 87.81 93 GLN A CA 1
ATOM 690 C C . GLN A 1 93 ? 11.718 -0.193 -12.404 1.00 87.81 93 GLN A C 1
ATOM 692 O O . GLN A 1 93 ? 11.996 -1.353 -12.687 1.00 87.81 93 GLN A O 1
ATOM 697 N N . GLN A 1 94 ? 11.813 0.800 -13.283 1.00 89.62 94 GLN A N 1
ATOM 698 C CA . GLN A 1 94 ? 12.344 0.618 -14.622 1.00 89.62 94 GLN A CA 1
ATOM 699 C C . GLN A 1 94 ? 13.766 1.171 -14.692 1.00 89.62 94 GLN A C 1
ATOM 701 O O . GLN A 1 94 ? 14.024 2.311 -14.298 1.00 89.62 94 GLN A O 1
ATOM 706 N N . GLU A 1 95 ? 14.702 0.381 -15.209 1.00 90.94 95 GLU A N 1
ATOM 707 C CA . GLU A 1 95 ? 16.074 0.844 -15.404 1.00 90.94 95 GLU A CA 1
ATOM 708 C C . GLU A 1 95 ? 16.225 1.662 -16.691 1.00 90.94 95 GLU A C 1
ATOM 710 O O . GLU A 1 95 ? 15.408 1.595 -17.619 1.00 90.94 95 GLU A O 1
ATOM 715 N N . LEU A 1 96 ? 17.319 2.423 -16.739 1.00 91.00 96 LEU A N 1
ATOM 716 C CA . LEU A 1 96 ? 17.769 3.140 -17.923 1.00 91.00 96 LEU A CA 1
ATOM 717 C C . LEU A 1 96 ? 19.023 2.479 -18.490 1.00 91.00 96 LEU A C 1
ATOM 719 O O . LEU A 1 96 ? 19.900 2.051 -17.739 1.00 91.00 96 LEU A O 1
ATOM 723 N N . ASP A 1 97 ? 19.120 2.422 -19.815 1.00 90.94 97 ASP A N 1
ATOM 724 C CA . ASP A 1 97 ? 20.347 2.018 -20.494 1.00 90.94 97 ASP A CA 1
ATOM 725 C C . ASP A 1 97 ? 21.402 3.139 -20.481 1.00 90.94 97 ASP A C 1
ATOM 727 O O . ASP A 1 97 ? 21.197 4.234 -19.950 1.00 90.94 97 ASP A O 1
ATOM 731 N N . PHE A 1 98 ? 22.568 2.866 -21.070 1.00 92.94 98 PHE A N 1
ATOM 732 C CA . PHE A 1 98 ? 23.668 3.833 -21.140 1.00 92.94 98 PHE A CA 1
ATOM 733 C C . PHE A 1 98 ? 23.316 5.107 -21.929 1.00 92.94 98 PHE A C 1
ATOM 735 O O . PHE A 1 98 ? 23.912 6.159 -21.700 1.00 92.94 98 PHE A O 1
ATOM 742 N N . ASP A 1 99 ? 22.342 5.017 -22.832 1.00 91.56 99 ASP A N 1
ATOM 743 C CA . ASP A 1 99 ? 21.854 6.118 -23.656 1.00 91.56 99 ASP A CA 1
ATOM 744 C C . ASP A 1 99 ? 20.626 6.805 -23.024 1.00 91.56 99 ASP A C 1
ATOM 746 O O . ASP A 1 99 ? 19.992 7.654 -23.654 1.00 91.56 99 ASP A O 1
ATOM 750 N N . ASN A 1 100 ? 20.322 6.493 -21.757 1.00 88.38 100 ASN A N 1
ATOM 751 C CA . ASN A 1 100 ? 19.205 7.039 -20.994 1.00 88.38 100 ASN A CA 1
ATOM 752 C C . ASN A 1 100 ? 17.820 6.628 -21.538 1.00 88.38 100 ASN A C 1
ATOM 754 O O . ASN A 1 100 ? 16.835 7.334 -21.319 1.00 88.38 100 ASN A O 1
ATOM 758 N N . ASN A 1 101 ? 17.717 5.495 -22.240 1.00 89.75 101 ASN A N 1
ATOM 759 C CA . ASN A 1 101 ? 16.436 4.933 -22.670 1.00 89.75 101 ASN A CA 1
ATOM 760 C C . ASN A 1 101 ? 15.888 3.948 -21.637 1.00 89.75 101 ASN A C 1
ATOM 762 O O . ASN A 1 101 ? 16.638 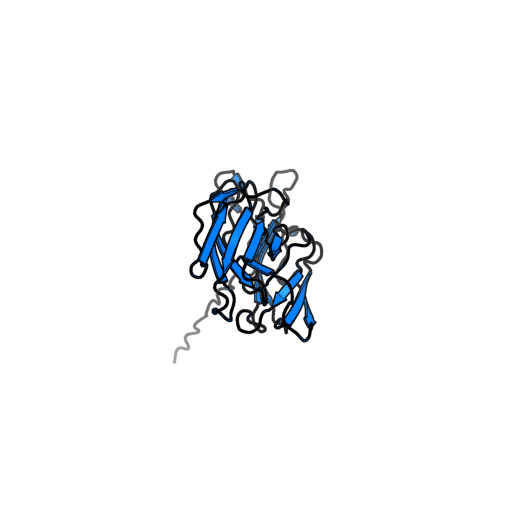3.246 -20.967 1.00 89.75 101 ASN A O 1
ATOM 766 N N . LEU A 1 102 ? 14.562 3.849 -21.564 1.00 89.94 102 LEU A N 1
ATOM 767 C CA . LEU A 1 102 ? 13.864 2.901 -20.698 1.00 89.94 102 LEU A CA 1
ATOM 768 C C . LEU A 1 102 ? 14.105 1.446 -21.136 1.00 89.94 102 LEU A C 1
ATOM 770 O O . LEU A 1 102 ? 13.869 1.087 -22.292 1.00 89.94 102 LEU A O 1
ATOM 774 N N . ILE A 1 103 ? 14.509 0.592 -20.193 1.00 90.00 103 ILE A N 1
ATOM 775 C CA . ILE A 1 103 ? 14.714 -0.844 -20.412 1.00 90.00 103 ILE A CA 1
ATOM 776 C C . ILE A 1 103 ? 13.436 -1.599 -20.033 1.00 90.00 103 ILE A C 1
ATOM 778 O O . ILE A 1 103 ? 13.181 -1.880 -18.865 1.00 90.00 103 ILE A O 1
ATOM 782 N N . ASN A 1 104 ? 12.611 -1.972 -21.013 1.00 84.50 104 ASN A N 1
ATOM 783 C CA . ASN A 1 104 ? 11.344 -2.677 -20.748 1.00 84.50 104 ASN A CA 1
ATOM 784 C C . ASN A 1 104 ? 11.511 -4.058 -20.093 1.00 84.50 104 ASN A C 1
ATOM 786 O O . ASN A 1 104 ? 10.586 -4.508 -19.436 1.00 84.50 104 ASN A O 1
ATOM 790 N N . SER A 1 105 ? 12.670 -4.716 -20.207 1.00 87.56 105 SER A N 1
ATOM 791 C CA . SER A 1 105 ? 12.900 -6.024 -19.569 1.00 87.56 105 SER A CA 1
ATOM 792 C C . SER A 1 105 ? 13.042 -5.969 -18.045 1.00 87.56 105 SER A C 1
ATOM 794 O O . SER A 1 105 ? 13.214 -7.009 -17.424 1.00 87.56 105 SER A O 1
ATOM 796 N N . THR A 1 106 ? 13.020 -4.774 -17.451 1.00 88.81 106 THR A N 1
ATOM 797 C CA . THR A 1 106 ? 13.006 -4.573 -15.989 1.00 88.81 106 THR A CA 1
ATOM 798 C C . THR A 1 106 ? 11.585 -4.390 -15.449 1.00 88.81 106 THR A C 1
ATOM 800 O O . THR A 1 106 ? 11.382 -4.291 -14.247 1.00 88.81 106 THR A O 1
ATOM 803 N N . CYS A 1 107 ? 10.591 -4.400 -16.339 1.00 89.81 107 CYS A N 1
ATOM 804 C CA . CYS A 1 107 ? 9.176 -4.377 -16.008 1.00 89.81 107 CYS A CA 1
ATOM 805 C C . CYS A 1 107 ? 8.633 -5.800 -15.996 1.00 89.81 107 CYS A C 1
ATOM 807 O O . CYS A 1 107 ? 8.654 -6.455 -17.038 1.00 89.81 107 CYS A O 1
ATOM 809 N N . ALA A 1 108 ? 8.127 -6.254 -14.852 1.00 90.88 108 ALA A N 1
ATOM 810 C CA . ALA A 1 108 ? 7.491 -7.563 -14.764 1.00 90.88 108 ALA A CA 1
ATOM 811 C C . ALA A 1 108 ? 6.140 -7.569 -15.494 1.00 90.88 108 ALA A C 1
ATOM 813 O O . ALA A 1 108 ? 5.422 -6.563 -15.511 1.00 90.88 108 ALA A O 1
ATOM 814 N N . GLU A 1 109 ? 5.771 -8.711 -16.060 1.00 91.75 109 GLU A N 1
ATOM 815 C CA . GLU A 1 109 ? 4.455 -8.950 -16.653 1.00 91.75 109 GLU A CA 1
ATOM 816 C C . GLU A 1 109 ? 3.506 -9.587 -15.624 1.00 91.75 109 GLU A C 1
ATOM 818 O O . GLU A 1 109 ? 3.881 -9.887 -14.490 1.00 91.75 109 GLU A O 1
ATOM 823 N N . ASP A 1 110 ? 2.241 -9.783 -15.991 1.00 91.50 110 ASP A N 1
ATOM 824 C CA . ASP A 1 110 ? 1.263 -10.444 -15.118 1.00 91.50 110 ASP A CA 1
ATOM 825 C C . ASP A 1 110 ? 1.681 -11.877 -14.746 1.00 91.50 110 ASP A C 1
ATOM 827 O O . ASP A 1 110 ? 1.447 -12.314 -13.620 1.00 91.50 110 ASP A O 1
ATOM 831 N N . SER A 1 111 ? 2.366 -12.582 -15.650 1.00 91.75 111 SER A N 1
ATOM 832 C CA . SER A 1 111 ? 2.903 -13.923 -15.404 1.00 91.75 111 SER A CA 1
ATOM 833 C C . SER A 1 111 ? 4.041 -13.987 -14.382 1.00 91.75 111 SER A C 1
ATOM 835 O O . SER A 1 111 ? 4.353 -15.082 -13.915 1.00 91.75 111 SER A O 1
ATOM 837 N N . ASP A 1 112 ? 4.664 -12.854 -14.042 1.00 92.00 112 ASP A N 1
ATOM 838 C CA . ASP A 1 112 ? 5.735 -12.779 -13.039 1.00 92.00 112 ASP A CA 1
ATOM 839 C C . ASP A 1 112 ? 5.203 -12.615 -11.610 1.00 92.00 112 ASP A C 1
ATOM 841 O O . ASP A 1 112 ? 5.973 -12.665 -10.652 1.00 92.00 112 ASP A O 1
ATOM 845 N N . VAL A 1 113 ? 3.891 -12.426 -11.453 1.00 91.12 113 VAL A N 1
ATOM 846 C CA . VAL A 1 113 ? 3.248 -12.217 -10.158 1.00 91.12 113 VAL A CA 1
ATOM 847 C C . VAL A 1 113 ? 2.535 -13.490 -9.740 1.00 91.12 113 VAL A C 1
ATOM 849 O O . VAL A 1 113 ? 1.617 -13.966 -10.409 1.00 91.12 113 VAL A O 1
ATOM 852 N N . THR A 1 114 ? 2.919 -14.030 -8.589 1.00 90.81 114 THR A N 1
ATOM 853 C CA . THR A 1 114 ? 2.239 -15.189 -8.005 1.00 90.81 114 THR A CA 1
ATOM 854 C C . THR A 1 114 ? 1.778 -14.896 -6.587 1.00 90.81 114 THR A C 1
ATOM 856 O O . THR A 1 114 ? 2.360 -14.073 -5.885 1.00 90.81 114 THR A O 1
ATOM 859 N N . LEU A 1 115 ? 0.696 -15.558 -6.179 1.00 88.88 115 LEU A N 1
ATOM 860 C CA . LEU A 1 115 ? 0.092 -15.430 -4.858 1.00 88.88 115 LEU A CA 1
ATOM 861 C C . LEU A 1 115 ? -0.015 -16.815 -4.231 1.00 88.88 115 LEU A C 1
ATOM 863 O O . LEU A 1 115 ? -0.603 -17.724 -4.819 1.00 88.88 115 LEU A O 1
ATOM 867 N N . VAL A 1 116 ? 0.523 -16.959 -3.026 1.00 90.56 116 VAL A N 1
ATOM 868 C CA . VAL A 1 116 ? 0.376 -18.168 -2.215 1.00 90.56 116 VAL A CA 1
ATOM 869 C C . VAL A 1 116 ? -0.301 -17.780 -0.914 1.00 90.56 116 VAL A C 1
ATOM 871 O O . VAL A 1 116 ? 0.228 -16.950 -0.186 1.00 90.56 116 VAL A O 1
ATOM 874 N N . CYS A 1 117 ? -1.458 -18.374 -0.626 1.00 90.31 117 CYS A N 1
ATOM 875 C CA . CYS A 1 117 ? -2.192 -18.136 0.613 1.00 90.31 117 CYS A CA 1
ATOM 876 C C . CYS A 1 117 ? -2.184 -19.383 1.496 1.00 90.31 117 CYS A C 1
ATOM 878 O O . CYS A 1 117 ? -2.501 -20.485 1.041 1.00 90.31 117 CYS A O 1
ATOM 880 N N . GLU A 1 118 ? -1.858 -19.191 2.768 1.00 90.94 118 GLU A N 1
ATOM 881 C CA . GLU A 1 118 ? -1.928 -20.206 3.811 1.00 90.94 118 GLU A CA 1
ATOM 882 C C . GLU A 1 118 ? -3.066 -19.856 4.774 1.00 90.94 118 GLU A C 1
ATOM 884 O O . GLU A 1 118 ? -3.095 -18.759 5.333 1.00 90.94 118 GLU A O 1
ATOM 889 N N . SER A 1 119 ? -4.021 -20.777 4.961 1.00 89.00 119 SER A N 1
ATOM 890 C CA . SER A 1 119 ? -5.125 -20.586 5.914 1.00 89.00 119 SER A CA 1
ATOM 891 C C . SER A 1 119 ? -4.579 -20.370 7.323 1.00 89.00 119 SER A C 1
ATOM 893 O O . SER A 1 119 ? -3.776 -21.166 7.809 1.00 89.00 119 SER A O 1
ATOM 895 N N . ASN A 1 120 ? -5.079 -19.339 8.000 1.00 81.94 120 ASN A N 1
ATOM 896 C CA . ASN A 1 120 ? -4.865 -19.130 9.428 1.00 81.94 120 ASN A CA 1
ATOM 897 C C . ASN A 1 120 ? -6.016 -19.716 10.267 1.00 81.94 120 ASN A C 1
ATOM 899 O O . ASN A 1 120 ? -5.972 -19.622 11.491 1.00 81.94 120 ASN A O 1
ATOM 903 N N . ASP A 1 121 ? -7.065 -20.260 9.631 1.00 82.94 121 ASP A N 1
ATOM 904 C CA . ASP A 1 121 ? -8.319 -20.788 10.211 1.00 82.94 121 ASP A CA 1
ATOM 905 C C . ASP A 1 121 ? -9.147 -19.793 11.051 1.00 82.94 121 ASP A C 1
ATOM 907 O O . ASP A 1 121 ? -10.272 -20.088 11.463 1.00 82.94 121 ASP A O 1
ATOM 911 N N . MET A 1 122 ? -8.613 -18.603 11.310 1.00 83.06 122 MET A N 1
ATOM 912 C CA . MET A 1 122 ? -9.212 -17.562 12.129 1.00 83.06 122 MET A CA 1
ATOM 913 C C . MET A 1 122 ? -8.716 -16.184 11.699 1.00 83.06 122 MET A C 1
ATOM 915 O O . MET A 1 122 ? -7.626 -16.032 11.146 1.00 83.06 122 MET A O 1
ATOM 919 N N . ALA A 1 123 ? -9.536 -15.170 11.968 1.00 79.19 123 ALA A N 1
ATOM 920 C CA . ALA A 1 123 ? -9.194 -13.799 11.637 1.00 79.19 123 ALA A CA 1
ATOM 921 C C . ALA A 1 123 ? -7.993 -13.295 12.467 1.00 79.19 123 ALA A C 1
ATOM 923 O O . ALA A 1 123 ? -7.784 -13.766 13.594 1.00 79.19 123 ALA A O 1
ATOM 924 N N . PRO A 1 124 ? -7.221 -12.314 11.960 1.00 80.25 124 PRO A N 1
ATOM 925 C CA . PRO A 1 124 ? -6.063 -11.788 12.672 1.00 80.25 124 PRO A CA 1
ATOM 926 C C . PRO A 1 124 ? -6.406 -11.253 14.065 1.00 80.25 124 PRO A C 1
ATOM 928 O O . PRO A 1 124 ? -7.375 -10.519 14.243 1.00 80.25 124 PRO A O 1
ATOM 931 N N . SER A 1 125 ? -5.578 -11.588 15.058 1.00 79.94 125 SER A N 1
ATOM 932 C CA . SER A 1 125 ? -5.728 -11.132 16.451 1.00 79.94 125 SER A CA 1
ATOM 933 C C . SER A 1 125 ? -5.076 -9.783 16.740 1.00 79.94 125 SER A C 1
ATOM 935 O O . SER A 1 125 ? -5.186 -9.255 17.846 1.00 79.94 125 SER A O 1
ATOM 937 N N . VAL A 1 126 ? -4.384 -9.235 15.749 1.00 82.94 126 VAL A N 1
ATOM 938 C CA . VAL A 1 126 ? -3.593 -8.015 15.844 1.00 82.94 126 VAL A CA 1
ATOM 939 C C . VAL A 1 126 ? -4.152 -6.952 14.901 1.00 82.94 126 VAL A C 1
ATOM 941 O O . VAL A 1 126 ? -4.771 -7.304 13.894 1.00 82.94 126 VAL A O 1
ATOM 944 N N . PRO A 1 127 ? -3.941 -5.659 15.198 1.00 85.88 127 PRO A N 1
ATOM 945 C CA . PRO A 1 127 ? -4.377 -4.593 14.315 1.00 85.88 127 PRO A CA 1
ATOM 946 C C . PRO A 1 127 ? -3.650 -4.671 12.976 1.00 85.88 127 PRO A C 1
ATOM 948 O O . PRO A 1 127 ? -2.448 -4.951 12.931 1.00 85.88 127 PRO A O 1
ATOM 951 N N . MET A 1 128 ? -4.376 -4.401 11.903 1.00 86.75 128 MET A N 1
ATOM 952 C CA . MET A 1 128 ? -3.854 -4.329 10.545 1.00 86.75 128 MET A CA 1
ATOM 953 C C . MET A 1 128 ? -4.514 -3.170 9.814 1.00 86.75 128 MET A C 1
ATOM 955 O O . MET A 1 128 ? -5.608 -2.735 10.181 1.00 86.75 128 MET A O 1
ATOM 959 N N . PHE A 1 129 ? -3.869 -2.681 8.766 1.00 87.25 129 PHE A N 1
ATOM 960 C CA . PHE A 1 129 ? -4.469 -1.683 7.895 1.00 87.25 129 PHE A CA 1
ATOM 961 C C . PHE A 1 129 ? -4.210 -2.009 6.429 1.00 87.25 129 PHE A C 1
ATOM 963 O O . PHE A 1 129 ? -3.307 -2.775 6.092 1.00 87.25 129 PHE A O 1
ATOM 970 N N . ASP A 1 130 ? -5.042 -1.414 5.591 1.00 86.88 130 ASP A N 1
ATOM 971 C CA . ASP A 1 130 ? -4.987 -1.443 4.142 1.00 86.88 130 ASP A CA 1
ATOM 972 C C . ASP A 1 130 ? -5.139 -0.004 3.632 1.00 86.88 130 ASP A C 1
ATOM 974 O O . ASP A 1 130 ? -5.922 0.776 4.159 1.00 86.88 130 ASP A O 1
ATOM 978 N N . ASN A 1 131 ? -4.379 0.371 2.619 1.00 83.06 131 ASN A N 1
ATOM 979 C CA . ASN A 1 131 ? -4.551 1.581 1.831 1.00 83.06 131 ASN A CA 1
ATOM 980 C C . ASN A 1 131 ? -5.259 1.203 0.529 1.00 83.06 131 ASN A C 1
ATOM 982 O O . ASN A 1 131 ? -4.632 0.724 -0.419 1.00 83.06 131 ASN A O 1
ATOM 986 N N . ILE A 1 132 ? -6.557 1.485 0.482 1.00 80.56 132 ILE A N 1
ATOM 987 C CA . ILE A 1 132 ? -7.417 1.182 -0.664 1.00 80.56 132 ILE A CA 1
ATOM 988 C C . ILE A 1 132 ? -7.370 2.278 -1.740 1.00 80.56 132 ILE A C 1
ATOM 990 O O . ILE A 1 132 ? -8.036 2.172 -2.770 1.00 80.56 132 ILE A O 1
ATOM 994 N N . SER A 1 133 ? -6.586 3.342 -1.529 1.00 76.00 133 SER A N 1
ATOM 995 C CA . SER A 1 133 ? -6.303 4.321 -2.579 1.00 76.00 133 SER A CA 1
ATOM 996 C C . SER A 1 133 ? -5.210 3.806 -3.505 1.00 76.00 133 SER A C 1
ATOM 998 O O . SER A 1 133 ? -4.058 3.678 -3.107 1.00 76.00 133 SER A O 1
ATOM 1000 N N . ASN A 1 134 ? -5.545 3.590 -4.778 1.00 69.50 134 ASN A N 1
ATOM 1001 C CA . ASN A 1 134 ? -4.536 3.504 -5.830 1.00 69.50 134 ASN A CA 1
ATOM 1002 C C . ASN A 1 134 ? -4.168 4.925 -6.274 1.00 69.50 134 ASN A C 1
ATOM 1004 O O . ASN A 1 134 ? -4.704 5.453 -7.248 1.00 69.50 134 ASN A O 1
ATOM 1008 N N . ASN A 1 135 ? -3.314 5.579 -5.495 1.00 67.94 135 ASN A N 1
ATOM 1009 C CA . ASN A 1 135 ? -2.939 6.977 -5.684 1.00 67.94 135 ASN A CA 1
ATOM 1010 C C . ASN A 1 135 ? -1.482 7.134 -6.126 1.00 67.94 135 ASN A C 1
ATOM 1012 O O . ASN A 1 135 ? -0.846 8.134 -5.787 1.00 67.94 135 ASN A O 1
ATOM 1016 N N . PHE A 1 136 ? -0.957 6.166 -6.889 1.00 72.62 136 PHE A N 1
ATOM 1017 C CA . PHE A 1 136 ? 0.382 6.264 -7.460 1.00 72.62 136 PHE A CA 1
ATOM 1018 C C . PHE A 1 136 ? 0.586 7.618 -8.148 1.00 72.62 136 PHE A C 1
ATOM 1020 O O . PHE A 1 136 ? -0.172 8.023 -9.031 1.00 72.62 136 PHE A O 1
ATOM 1027 N N . HIS A 1 137 ? 1.652 8.294 -7.749 1.00 69.12 137 HIS A N 1
ATOM 1028 C CA . HIS A 1 137 ? 2.132 9.528 -8.338 1.00 69.12 137 HIS A CA 1
ATOM 1029 C C . HIS A 1 137 ? 3.659 9.491 -8.343 1.00 69.12 137 HIS A C 1
ATOM 1031 O O . HIS A 1 137 ? 4.297 8.892 -7.476 1.00 69.12 137 HIS A O 1
ATOM 1037 N N . ALA A 1 138 ? 4.258 10.140 -9.331 1.00 57.53 138 ALA A N 1
ATOM 1038 C CA . ALA A 1 138 ? 5.700 10.261 -9.395 1.00 57.53 138 ALA A CA 1
ATOM 1039 C C . ALA A 1 138 ? 6.141 11.560 -8.701 1.00 57.53 138 ALA A C 1
ATOM 1041 O O . ALA A 1 138 ? 5.999 12.624 -9.297 1.00 57.53 138 ALA A O 1
ATOM 1042 N N . ARG A 1 139 ? 6.731 11.421 -7.502 1.00 62.53 139 ARG A N 1
ATOM 1043 C CA . ARG A 1 139 ? 7.419 12.448 -6.681 1.00 62.53 139 ARG A CA 1
ATOM 1044 C C . ARG A 1 139 ? 6.566 13.601 -6.132 1.00 62.53 139 ARG A C 1
ATOM 1046 O O . ARG A 1 139 ? 5.626 14.050 -6.779 1.00 62.53 139 ARG A O 1
ATOM 1053 N N . ASP A 1 140 ? 7.003 14.111 -4.976 1.00 58.62 140 ASP A N 1
ATOM 1054 C CA . ASP A 1 140 ? 6.708 15.427 -4.389 1.00 58.62 140 ASP A CA 1
ATOM 1055 C C . ASP A 1 140 ? 5.258 15.896 -4.566 1.00 58.62 140 ASP A C 1
ATOM 1057 O O . ASP A 1 140 ? 4.995 16.967 -5.125 1.00 58.62 140 ASP A O 1
ATOM 1061 N N . SER A 1 141 ? 4.296 15.089 -4.114 1.00 66.12 141 SER A N 1
ATOM 1062 C CA . SER A 1 141 ? 2.897 15.502 -4.141 1.00 66.12 141 SER A CA 1
ATOM 1063 C C . SER A 1 141 ? 2.157 15.168 -2.858 1.00 66.12 141 SER A C 1
ATOM 1065 O O . SER A 1 141 ? 2.346 14.114 -2.253 1.00 66.12 141 SER A O 1
ATOM 1067 N N . GLU A 1 142 ? 1.268 16.079 -2.478 1.00 80.81 142 GLU A N 1
ATOM 1068 C CA . GLU A 1 142 ? 0.230 15.805 -1.497 1.00 80.81 142 GLU A CA 1
ATOM 1069 C C . GLU A 1 142 ? -0.724 14.743 -2.055 1.00 80.81 142 GLU A C 1
ATOM 1071 O O . GLU A 1 142 ? -1.407 14.950 -3.064 1.00 80.81 142 GLU A O 1
ATOM 1076 N N . GLN A 1 143 ? -0.797 13.602 -1.377 1.00 82.81 143 GLN A N 1
ATOM 1077 C CA . GLN A 1 143 ? -1.656 12.496 -1.766 1.00 82.81 143 GLN A CA 1
ATOM 1078 C C . GLN A 1 143 ? -2.842 12.341 -0.836 1.00 82.81 143 GLN A C 1
ATOM 1080 O O . GLN A 1 143 ? -2.678 12.152 0.368 1.00 82.81 143 GLN A O 1
ATOM 1085 N N . TRP A 1 144 ? -4.032 12.253 -1.417 1.00 85.50 144 TRP A N 1
ATOM 1086 C CA . TRP A 1 144 ? -5.211 11.780 -0.704 1.00 85.50 144 TRP A CA 1
ATOM 1087 C C . TRP A 1 144 ? -5.175 10.262 -0.588 1.00 85.50 144 TRP A C 1
ATOM 1089 O O . TRP A 1 144 ? -5.032 9.560 -1.590 1.00 85.50 144 TRP A O 1
ATOM 1099 N N . ASN A 1 145 ? -5.283 9.773 0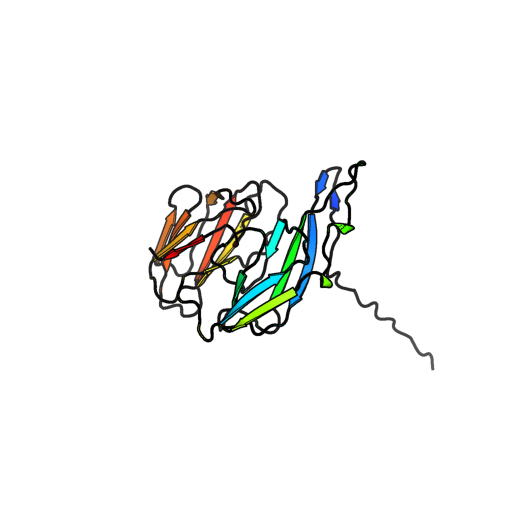.641 1.00 85.38 145 ASN A N 1
ATOM 1100 C CA . ASN A 1 145 ? -5.262 8.362 0.980 1.00 85.38 145 ASN A CA 1
ATOM 1101 C C . ASN A 1 145 ? -6.531 7.977 1.720 1.00 85.38 145 ASN A C 1
ATOM 1103 O O . ASN A 1 145 ? -7.094 8.761 2.484 1.00 85.38 145 ASN A O 1
ATOM 1107 N N . LEU A 1 146 ? -6.918 6.730 1.500 1.00 85.94 146 LEU A N 1
ATOM 1108 C CA . LEU A 1 146 ? -8.068 6.085 2.091 1.00 85.94 146 LEU A CA 1
ATOM 1109 C C . LEU A 1 146 ? -7.558 4.822 2.764 1.00 85.94 146 LEU A C 1
ATOM 1111 O O . LEU A 1 146 ? -7.226 3.849 2.089 1.00 85.94 146 LEU A O 1
ATOM 1115 N N . ILE A 1 147 ? -7.431 4.877 4.084 1.00 85.69 147 ILE A N 1
ATOM 1116 C CA . ILE A 1 147 ? -6.913 3.778 4.887 1.00 85.69 147 ILE A CA 1
ATOM 1117 C C . ILE A 1 147 ? -8.077 3.068 5.564 1.00 85.69 147 ILE A C 1
ATOM 1119 O O . ILE A 1 147 ? -8.916 3.701 6.199 1.00 85.69 147 ILE A O 1
ATOM 1123 N N . GLN A 1 148 ? -8.115 1.750 5.449 1.00 86.00 148 GLN A N 1
ATOM 1124 C CA . GLN A 1 148 ? -9.032 0.877 6.151 1.00 86.00 148 GLN A CA 1
ATOM 1125 C C . GLN A 1 148 ? -8.291 0.140 7.269 1.00 86.00 148 GLN A C 1
ATOM 1127 O O . GLN A 1 148 ? -7.195 -0.363 7.057 1.00 86.00 148 GLN A O 1
ATOM 1132 N N . ILE A 1 149 ? -8.873 0.067 8.464 1.00 82.38 149 ILE A N 1
ATOM 1133 C CA . ILE A 1 149 ? -8.233 -0.512 9.653 1.00 82.38 149 ILE A CA 1
ATOM 1134 C C . ILE A 1 149 ? -9.082 -1.630 10.230 1.00 82.38 149 ILE A C 1
ATOM 1136 O O . ILE A 1 149 ? -10.268 -1.442 10.497 1.00 82.38 149 ILE A O 1
ATOM 1140 N N . TYR A 1 150 ? -8.443 -2.765 10.489 1.00 81.94 150 TYR A N 1
ATOM 1141 C CA . TYR A 1 150 ? -9.022 -3.934 11.128 1.00 81.94 150 TYR A CA 1
ATOM 1142 C C . TYR A 1 150 ? -8.362 -4.185 12.492 1.00 81.94 150 TYR A C 1
ATOM 1144 O O . TYR A 1 150 ? -7.139 -4.135 12.608 1.00 81.94 150 TYR A O 1
ATOM 1152 N N . GLY A 1 151 ? -9.150 -4.481 13.530 1.00 73.44 151 GLY A N 1
ATOM 1153 C CA . GLY A 1 151 ? -8.633 -4.794 14.865 1.00 73.44 151 GLY A CA 1
ATOM 1154 C C . GLY A 1 151 ? -9.732 -5.283 15.809 1.00 73.44 151 GLY A C 1
ATOM 1155 O O . GLY A 1 151 ? -10.583 -4.513 16.241 1.00 73.44 151 GLY A O 1
ATOM 1156 N N . ILE A 1 152 ? -9.728 -6.575 16.138 1.00 63.06 152 ILE A N 1
ATOM 1157 C CA . ILE A 1 152 ? -10.818 -7.247 16.876 1.00 63.06 152 ILE A CA 1
ATOM 1158 C C . ILE A 1 152 ? -10.814 -7.050 18.401 1.00 63.06 152 ILE A C 1
ATOM 1160 O O . ILE A 1 152 ? -11.432 -7.836 19.116 1.00 63.06 152 ILE A O 1
ATOM 1164 N N . GLY A 1 153 ? -10.139 -6.036 18.949 1.00 62.38 153 GLY A N 1
ATOM 1165 C CA . GLY A 1 153 ? -10.059 -5.955 20.414 1.00 62.38 153 GLY A CA 1
ATOM 1166 C C . GLY A 1 153 ? -9.416 -4.737 21.057 1.00 62.38 153 GLY A C 1
ATOM 1167 O O . GLY A 1 153 ? -9.196 -4.780 22.265 1.00 62.38 153 GLY A O 1
ATOM 1168 N N . SER A 1 154 ? -9.111 -3.674 20.308 1.00 66.31 154 SER A N 1
ATOM 1169 C CA . SER A 1 154 ? -8.692 -2.404 20.908 1.00 66.31 154 SER A CA 1
ATOM 1170 C C . SER A 1 154 ? -9.662 -1.289 20.549 1.00 66.31 154 SER A C 1
ATOM 1172 O O . SER A 1 154 ? -10.157 -1.214 19.424 1.00 66.31 154 SER A O 1
ATOM 1174 N N . GLU A 1 155 ? -9.910 -0.405 21.508 1.00 79.25 155 GLU A N 1
ATOM 1175 C CA . GLU A 1 155 ? -10.600 0.859 21.257 1.00 79.25 155 GLU A CA 1
ATOM 1176 C C . GLU A 1 155 ? -9.624 1.897 20.702 1.00 79.25 155 GLU A C 1
ATOM 1178 O O . GLU A 1 155 ? -10.026 2.721 19.891 1.00 79.25 155 GLU A O 1
ATOM 1183 N N . ASN A 1 156 ? -8.341 1.830 21.079 1.00 87.62 156 ASN A N 1
ATOM 1184 C CA . ASN A 1 156 ? -7.337 2.822 20.707 1.00 87.62 156 ASN A CA 1
ATOM 1185 C C . ASN A 1 156 ? -6.239 2.218 19.835 1.00 87.62 156 ASN A C 1
ATOM 1187 O O . ASN A 1 156 ? -5.746 1.113 20.091 1.00 87.62 156 ASN A O 1
ATOM 1191 N N . TYR A 1 157 ? -5.817 2.982 18.836 1.00 88.56 157 TYR A N 1
ATOM 1192 C CA . TYR A 1 157 ? -4.753 2.592 17.924 1.00 88.56 157 TYR A CA 1
ATOM 1193 C C . TYR A 1 157 ? -3.816 3.759 17.648 1.00 88.56 157 TYR A C 1
ATOM 1195 O O . TYR A 1 157 ? -4.214 4.924 17.709 1.00 88.56 157 TYR A O 1
ATOM 1203 N N . ALA A 1 158 ? -2.583 3.422 17.284 1.00 91.00 158 ALA A N 1
ATOM 1204 C CA . ALA A 1 158 ? -1.630 4.333 16.679 1.00 91.00 158 ALA A CA 1
ATOM 1205 C C . ALA A 1 158 ? -1.218 3.792 15.308 1.00 91.00 158 ALA A C 1
ATOM 1207 O O . ALA A 1 158 ? -0.826 2.628 15.202 1.00 91.00 158 ALA A O 1
ATOM 1208 N N . VAL A 1 159 ? -1.287 4.634 14.277 1.00 90.12 159 VAL A N 1
ATOM 1209 C CA . VAL A 1 159 ? -0.774 4.340 12.934 1.00 90.12 159 VAL A CA 1
ATOM 1210 C C . VAL A 1 159 ? 0.400 5.260 12.634 1.00 90.12 159 VAL A C 1
ATOM 1212 O O . VAL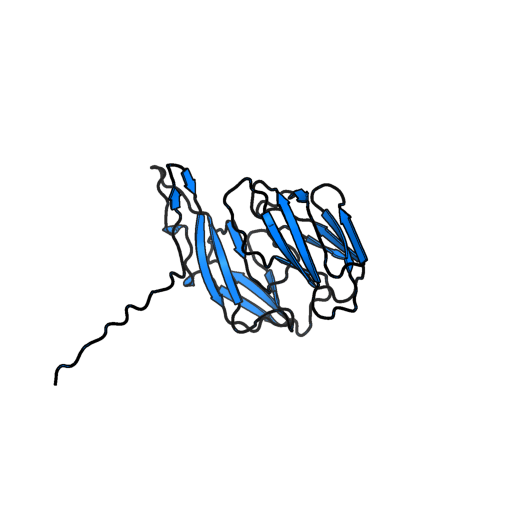 A 1 159 ? 0.303 6.473 12.821 1.00 90.12 159 VAL A O 1
ATOM 1215 N N . SER A 1 160 ? 1.508 4.685 12.179 1.00 91.94 160 SER A N 1
ATOM 1216 C CA . SER A 1 160 ? 2.683 5.416 11.709 1.00 91.94 160 SER A CA 1
ATOM 1217 C C . SER A 1 160 ? 2.858 5.175 10.221 1.00 91.94 160 SER A C 1
ATOM 1219 O O . SER A 1 160 ? 3.016 4.029 9.798 1.00 91.94 160 SER A O 1
ATOM 1221 N N . LEU A 1 161 ? 2.834 6.253 9.438 1.00 89.88 161 LEU A N 1
ATOM 1222 C CA . LEU A 1 161 ? 2.953 6.180 7.987 1.00 89.88 161 LEU A CA 1
ATOM 1223 C C . LEU A 1 161 ? 4.385 6.467 7.550 1.00 89.88 161 LEU A C 1
ATOM 1225 O O . LEU A 1 161 ? 4.997 7.460 7.951 1.00 89.88 161 LEU A O 1
ATOM 1229 N N . ASN A 1 162 ? 4.894 5.571 6.716 1.00 88.19 162 ASN A N 1
ATOM 1230 C CA . ASN A 1 162 ? 6.188 5.648 6.071 1.00 88.19 162 ASN A CA 1
ATOM 1231 C C . ASN A 1 162 ? 6.026 5.414 4.567 1.00 88.19 162 ASN A C 1
ATOM 1233 O O . ASN A 1 162 ? 5.112 4.721 4.106 1.00 88.19 162 ASN A O 1
ATOM 1237 N N . ASP A 1 163 ? 6.950 5.962 3.797 1.00 83.38 163 ASP A N 1
ATOM 1238 C CA . ASP A 1 163 ? 7.037 5.704 2.370 1.00 83.38 163 ASP A CA 1
ATOM 1239 C C . ASP A 1 163 ? 7.673 4.351 2.039 1.00 83.38 163 ASP A C 1
ATOM 1241 O O . ASP A 1 163 ? 8.122 3.610 2.917 1.00 83.38 163 ASP A O 1
ATOM 1245 N N . ALA A 1 164 ? 7.703 3.997 0.757 1.00 78.06 164 ALA A N 1
ATOM 1246 C CA . ALA A 1 164 ? 8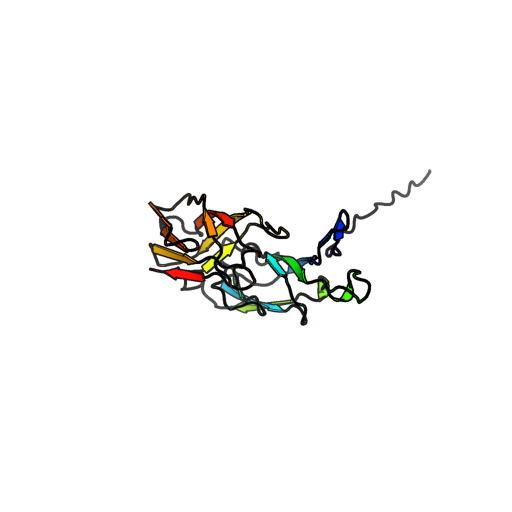.265 2.750 0.253 1.00 78.06 164 ALA A CA 1
ATOM 1247 C C . ALA A 1 164 ? 9.764 2.587 0.565 1.00 78.06 164 ALA A C 1
ATOM 1249 O O . ALA A 1 164 ? 10.258 1.462 0.578 1.00 78.06 164 ALA A O 1
ATOM 1250 N N . LEU A 1 165 ? 10.473 3.680 0.871 1.00 79.50 165 LEU A N 1
ATOM 1251 C CA . LEU A 1 165 ? 11.873 3.682 1.307 1.00 79.50 165 LEU A CA 1
ATOM 1252 C C . LEU A 1 165 ? 12.010 3.597 2.839 1.00 79.50 165 LEU A C 1
ATOM 1254 O O . LEU A 1 165 ? 13.124 3.630 3.371 1.00 79.50 165 LEU A O 1
ATOM 1258 N N . GLY A 1 166 ? 10.890 3.497 3.557 1.00 84.44 166 GLY A N 1
ATOM 1259 C CA . GLY A 1 166 ? 10.824 3.447 5.011 1.00 84.44 166 GLY A CA 1
ATOM 1260 C C . GLY A 1 166 ? 11.024 4.800 5.694 1.00 84.44 166 GLY A C 1
ATOM 1261 O O . GLY A 1 166 ? 11.252 4.818 6.904 1.00 84.44 166 GLY A O 1
ATOM 1262 N N . GLN A 1 167 ? 10.966 5.919 4.965 1.00 87.44 167 GLN A N 1
ATOM 1263 C CA . GLN A 1 167 ? 11.070 7.248 5.569 1.00 87.44 167 GLN A CA 1
ATOM 1264 C C . GLN A 1 167 ? 9.713 7.711 6.116 1.00 87.44 167 GLN A C 1
ATOM 1266 O O . GLN A 1 167 ? 8.684 7.428 5.502 1.00 87.44 167 GLN A O 1
ATOM 1271 N N . PRO A 1 168 ? 9.684 8.442 7.246 1.00 90.69 168 PRO A N 1
ATOM 1272 C CA . PRO A 1 168 ? 8.464 9.033 7.790 1.00 90.69 168 PRO A CA 1
ATOM 1273 C C . PRO A 1 168 ? 7.719 9.899 6.775 1.00 90.69 168 PRO A C 1
ATOM 1275 O O . PRO A 1 168 ? 8.286 10.849 6.239 1.00 90.69 168 PRO A O 1
ATOM 1278 N N . ALA A 1 169 ? 6.434 9.617 6.574 1.00 89.62 169 ALA A N 1
ATOM 1279 C CA . ALA A 1 169 ? 5.580 10.385 5.680 1.00 89.62 169 ALA A CA 1
ATOM 1280 C C . ALA A 1 169 ? 4.741 11.390 6.484 1.00 89.62 169 ALA A C 1
ATOM 1282 O O . ALA A 1 169 ? 4.102 11.022 7.470 1.00 89.62 169 ALA A O 1
ATOM 1283 N N . ALA A 1 170 ? 4.766 12.667 6.107 1.00 91.31 170 ALA A N 1
ATOM 1284 C CA . ALA A 1 170 ? 4.060 13.710 6.840 1.00 91.31 170 ALA A CA 1
ATOM 1285 C C . ALA A 1 170 ? 2.545 13.598 6.617 1.00 91.31 170 ALA A C 1
ATOM 1287 O O . ALA A 1 170 ? 2.098 13.448 5.487 1.00 91.31 170 ALA A O 1
ATOM 1288 N N . ILE A 1 171 ? 1.754 13.686 7.686 1.00 92.19 171 ILE A N 1
ATOM 1289 C CA . ILE A 1 171 ? 0.302 13.505 7.680 1.00 92.19 171 ILE A CA 1
ATOM 1290 C C . ILE A 1 171 ? -0.385 14.844 7.939 1.00 92.19 171 ILE A C 1
ATOM 1292 O O . ILE A 1 171 ? -0.068 15.557 8.893 1.00 92.19 171 ILE A O 1
ATOM 1296 N N . SER A 1 172 ? -1.387 15.160 7.128 1.00 92.31 172 SER A N 1
ATOM 1297 C CA . SER A 1 172 ? -2.251 16.325 7.304 1.00 92.31 172 SER A CA 1
ATOM 1298 C C . SER A 1 172 ? -3.694 16.015 6.890 1.00 92.31 172 SER A C 1
ATOM 1300 O O . SER A 1 172 ? -3.984 14.936 6.377 1.00 92.31 172 SER A O 1
ATOM 1302 N N . ASN A 1 173 ? -4.617 16.949 7.155 1.00 92.00 173 ASN A N 1
ATOM 1303 C CA . ASN A 1 173 ? -6.010 16.907 6.681 1.00 92.00 173 ASN A CA 1
ATOM 1304 C C . ASN A 1 173 ? -6.703 15.543 6.861 1.00 92.00 173 ASN A C 1
ATOM 1306 O O . ASN A 1 173 ? -7.274 14.998 5.920 1.00 92.00 173 ASN A O 1
ATOM 1310 N N . TYR A 1 174 ? -6.629 14.987 8.069 1.00 92.50 174 TYR A N 1
ATOM 1311 C CA . TYR A 1 174 ? -7.187 13.675 8.368 1.00 92.50 174 TYR A CA 1
ATOM 1312 C C . TYR A 1 174 ? -8.618 13.753 8.903 1.00 92.50 174 TYR A C 1
ATOM 1314 O O . TYR A 1 174 ? -8.973 14.644 9.677 1.00 92.50 174 TYR A O 1
ATOM 1322 N N . THR A 1 175 ? -9.432 12.771 8.531 1.00 90.94 175 THR A N 1
ATOM 1323 C CA . THR A 1 175 ? -10.755 12.530 9.102 1.00 90.94 175 THR A CA 1
ATOM 1324 C C . THR A 1 175 ? -10.958 11.038 9.349 1.00 90.94 175 THR A C 1
ATOM 1326 O O . THR A 1 175 ? -10.417 10.185 8.647 1.00 90.94 175 THR A O 1
ATOM 1329 N N . CYS A 1 176 ? -11.747 10.721 10.373 1.00 86.88 176 CYS A N 1
ATOM 1330 C CA . CYS A 1 176 ? -12.193 9.363 10.646 1.00 86.88 176 CYS A CA 1
ATOM 1331 C C . CYS A 1 176 ? -13.700 9.386 10.880 1.00 86.88 176 CYS A C 1
ATOM 1333 O O . CYS A 1 176 ? -14.174 10.013 11.829 1.00 86.88 176 CYS A O 1
ATOM 1335 N N . GLY A 1 177 ? -14.455 8.710 10.012 1.00 80.12 177 GLY A N 1
ATOM 1336 C CA . GLY A 1 177 ? -15.919 8.795 10.017 1.00 80.12 177 GLY A CA 1
ATOM 1337 C C . GLY A 1 177 ? -16.580 8.194 11.261 1.00 80.12 177 GLY A C 1
ATOM 1338 O O . GLY A 1 177 ? -17.672 8.609 11.640 1.00 80.12 177 GLY A O 1
ATOM 1339 N N . LEU A 1 178 ? -15.921 7.230 11.904 1.00 80.50 178 LEU A N 1
ATOM 1340 C CA . LEU A 1 178 ? -16.465 6.438 13.011 1.00 80.50 178 LEU A CA 1
ATOM 1341 C C . LEU A 1 178 ? -15.511 6.386 14.218 1.00 80.50 178 LEU A C 1
ATOM 1343 O O . LEU A 1 178 ? -15.596 5.477 15.046 1.00 80.50 178 LEU A O 1
ATOM 1347 N N . CYS A 1 179 ? -14.613 7.365 14.339 1.00 84.62 179 CYS A N 1
ATOM 1348 C CA . CYS A 1 179 ? -13.787 7.535 15.530 1.00 84.62 179 CYS A CA 1
ATOM 1349 C C . CYS A 1 179 ? -14.461 8.480 16.527 1.00 84.62 179 CYS A C 1
ATOM 1351 O O . CYS A 1 179 ? -15.098 9.460 16.141 1.00 84.62 179 CYS A O 1
ATOM 1353 N N . SER A 1 180 ? -14.288 8.214 17.820 1.00 85.69 180 SER A N 1
ATOM 1354 C CA . SER A 1 180 ? -14.659 9.160 18.878 1.00 85.69 180 SER A CA 1
ATOM 1355 C C . SER A 1 180 ? -13.602 10.254 19.063 1.00 85.69 180 SER A C 1
ATOM 1357 O O . SER A 1 180 ? -13.938 11.366 19.473 1.00 85.69 180 SER A O 1
ATOM 1359 N N . SER A 1 181 ? -12.344 9.965 18.721 1.00 89.19 181 SER A N 1
ATOM 1360 C CA . SER A 1 181 ? -11.227 10.912 18.727 1.00 89.19 181 SER A CA 1
ATOM 1361 C C . SER A 1 181 ? -10.187 10.547 17.665 1.00 89.19 181 SER A C 1
ATOM 1363 O O . SER A 1 181 ? -10.044 9.383 17.284 1.00 89.19 181 SER A O 1
ATOM 1365 N N . ILE A 1 182 ? -9.456 11.553 17.187 1.00 91.19 182 ILE A N 1
ATOM 1366 C CA . ILE A 1 182 ? -8.281 11.397 16.331 1.00 91.19 182 ILE A CA 1
ATOM 1367 C C . ILE A 1 182 ? -7.333 12.567 16.584 1.00 91.19 182 ILE A C 1
ATOM 1369 O O . ILE A 1 182 ? -7.755 13.723 16.615 1.00 91.19 182 ILE A O 1
ATOM 1373 N N . GLU A 1 183 ? -6.061 12.261 16.800 1.00 93.25 183 GLU A N 1
ATOM 1374 C CA . GLU A 1 183 ? -5.031 13.225 17.170 1.00 93.25 183 GLU A CA 1
ATOM 1375 C C . GLU A 1 183 ? -3.721 12.885 16.457 1.00 93.25 183 GLU A C 1
ATOM 1377 O O . GLU A 1 183 ? -3.358 11.719 16.311 1.00 93.25 183 GLU A O 1
ATOM 1382 N N . SER A 1 184 ? -2.989 13.906 16.020 1.00 93.56 184 SER A N 1
ATOM 1383 C CA . SER A 1 184 ? -1.647 13.743 15.459 1.00 93.56 184 SER A CA 1
ATOM 1384 C C . SER A 1 184 ? -0.589 13.723 16.555 1.00 93.56 184 SER A C 1
ATOM 1386 O O . SER A 1 184 ? -0.532 14.638 17.380 1.00 93.56 184 SER A O 1
ATOM 1388 N N . VAL A 1 185 ? 0.306 12.740 16.499 1.00 93.31 185 VAL A N 1
ATOM 1389 C CA . VAL A 1 185 ? 1.474 12.626 17.376 1.00 93.31 185 VAL A CA 1
ATOM 1390 C C . VAL A 1 185 ? 2.729 12.822 16.528 1.00 93.31 185 VAL A C 1
ATOM 1392 O O . VAL A 1 185 ? 3.191 11.920 15.840 1.00 93.31 185 VAL A O 1
ATOM 1395 N N . GLY A 1 186 ? 3.289 14.030 16.543 1.00 91.44 186 GLY A N 1
ATOM 1396 C CA . GLY A 1 186 ? 4.359 14.386 15.606 1.00 91.44 186 GLY A CA 1
ATOM 1397 C C . GLY A 1 186 ? 3.839 14.554 14.173 1.00 91.44 186 GLY A C 1
ATOM 1398 O O . GLY A 1 186 ? 2.671 14.882 13.975 1.00 91.44 186 GLY A O 1
ATOM 1399 N N . SER A 1 187 ? 4.717 14.388 13.179 1.00 91.12 187 SER A N 1
ATOM 1400 C CA . SER A 1 187 ? 4.379 14.632 11.770 1.00 91.12 187 SER A CA 1
ATOM 1401 C C . SER A 1 187 ? 3.866 13.402 11.028 1.00 91.12 187 SER A C 1
ATOM 1403 O O . SER A 1 187 ? 3.173 13.579 10.042 1.00 91.12 187 SER A O 1
ATOM 1405 N N . ASN A 1 188 ? 4.189 12.180 11.462 1.00 92.44 188 ASN A N 1
ATOM 1406 C CA . ASN A 1 188 ? 3.932 10.952 10.694 1.00 92.44 188 ASN A CA 1
ATOM 1407 C C . ASN A 1 188 ? 3.097 9.900 11.437 1.00 92.44 188 ASN A C 1
ATOM 1409 O O . ASN A 1 188 ? 3.042 8.743 11.018 1.00 92.44 188 ASN A O 1
ATOM 1413 N N . GLN A 1 189 ? 2.484 10.266 12.563 1.00 94.56 189 GLN A N 1
ATOM 1414 C CA . GLN A 1 189 ? 1.681 9.347 13.358 1.00 94.56 189 GLN A CA 1
ATOM 1415 C C . GLN A 1 189 ? 0.338 9.966 13.739 1.00 94.56 189 GLN A C 1
ATOM 1417 O O . GLN A 1 189 ? 0.250 11.143 14.095 1.00 94.56 189 GLN A O 1
ATOM 1422 N N . LEU A 1 190 ? -0.700 9.133 13.693 1.00 92.81 190 LEU A N 1
ATOM 1423 C CA . LEU A 1 190 ? -2.027 9.435 14.214 1.00 92.81 190 LEU A CA 1
ATOM 1424 C C . LEU A 1 190 ? -2.379 8.435 15.310 1.00 92.81 190 LEU A C 1
ATOM 1426 O O . LEU A 1 190 ? -2.158 7.235 15.156 1.00 92.81 190 LEU A O 1
ATOM 1430 N N . THR A 1 191 ? -2.977 8.930 16.385 1.00 92.75 191 THR A N 1
ATOM 1431 C CA . THR A 1 191 ? -3.651 8.125 17.403 1.00 92.75 191 THR A CA 1
ATOM 1432 C C . THR A 1 191 ? -5.144 8.366 17.324 1.00 92.75 191 THR A C 1
ATOM 1434 O O . THR A 1 191 ? -5.573 9.511 17.188 1.00 92.75 191 THR A O 1
ATOM 1437 N N . PHE A 1 192 ? -5.949 7.317 17.412 1.00 89.81 192 PHE A N 1
ATOM 1438 C CA . PHE A 1 192 ? -7.399 7.439 17.307 1.00 89.81 192 PHE A CA 1
ATOM 1439 C C . PHE A 1 192 ? -8.112 6.386 18.144 1.00 89.81 192 PHE A C 1
ATOM 1441 O O . PHE A 1 192 ? -7.601 5.283 18.356 1.00 89.81 192 PHE A O 1
ATOM 1448 N N . THR A 1 193 ? -9.318 6.738 18.583 1.00 88.06 193 THR A N 1
ATOM 1449 C CA . THR A 1 193 ? -10.228 5.834 19.282 1.00 88.06 193 THR A CA 1
ATOM 1450 C C . THR A 1 193 ? -11.376 5.464 18.348 1.00 88.06 193 THR A C 1
ATOM 1452 O O . THR A 1 193 ? -12.129 6.339 17.914 1.00 88.06 193 THR A O 1
ATOM 1455 N N . VAL A 1 194 ? -11.526 4.182 18.018 1.00 81.81 194 VAL A N 1
ATOM 1456 C CA . VAL A 1 194 ? -12.595 3.690 17.136 1.00 81.81 194 VAL A CA 1
ATOM 1457 C C . VAL A 1 194 ? -13.884 3.451 17.912 1.00 81.81 194 VAL A C 1
ATOM 1459 O O . VAL A 1 194 ? -13.867 3.056 19.077 1.00 81.81 194 VAL A O 1
ATOM 1462 N N . ASN A 1 195 ? -15.024 3.615 17.246 1.00 72.75 195 ASN A N 1
ATOM 1463 C CA . ASN A 1 195 ? -16.282 3.096 17.756 1.00 72.75 195 ASN A CA 1
ATOM 1464 C C . ASN A 1 195 ? -16.403 1.599 17.403 1.00 72.75 195 ASN A C 1
ATOM 1466 O O . ASN A 1 195 ? -16.621 1.249 16.241 1.00 72.75 195 ASN A O 1
ATOM 1470 N N . MET A 1 196 ? -16.236 0.716 18.395 1.00 60.09 196 MET A N 1
ATOM 1471 C CA . MET A 1 196 ? -16.231 -0.747 18.208 1.00 60.09 196 MET A CA 1
ATOM 1472 C C . MET A 1 196 ? -17.571 -1.337 17.738 1.00 60.09 196 MET A C 1
ATOM 1474 O O . MET A 1 196 ? -17.608 -2.496 17.336 1.00 60.09 196 MET A O 1
ATOM 1478 N N . ASP A 1 197 ? -18.656 -0.558 17.730 1.00 57.06 197 ASP A N 1
ATOM 1479 C CA . ASP A 1 197 ? -19.949 -1.001 17.193 1.00 57.06 197 ASP A CA 1
ATOM 1480 C C . ASP A 1 197 ? -19.932 -1.191 15.656 1.00 57.06 197 ASP A C 1
ATOM 1482 O O . ASP A 1 197 ? -20.892 -1.709 15.079 1.00 57.06 197 ASP A O 1
ATOM 1486 N N . ALA A 1 198 ? -18.852 -0.796 14.967 1.00 50.84 198 ALA A N 1
ATOM 1487 C CA . ALA A 1 198 ? -18.659 -1.053 13.542 1.00 50.84 198 ALA A CA 1
ATOM 1488 C C . ALA A 1 198 ? -17.921 -2.388 13.317 1.00 50.84 198 ALA A C 1
ATOM 1490 O O . ALA A 1 198 ? -16.695 -2.469 13.328 1.00 50.84 198 ALA A O 1
ATOM 1491 N N . PHE A 1 199 ? -18.688 -3.451 13.091 1.00 52.00 199 PHE A N 1
ATOM 1492 C CA . PHE A 1 199 ? -18.237 -4.846 12.986 1.00 52.00 199 PHE A CA 1
ATOM 1493 C C . PHE A 1 199 ? -17.348 -5.209 11.769 1.00 52.00 199 PHE A C 1
ATOM 1495 O O . PHE A 1 199 ? -17.208 -6.392 11.473 1.00 52.00 199 PHE A O 1
ATOM 1502 N N . SER A 1 200 ? -16.771 -4.261 11.020 1.00 60.47 200 SER A N 1
ATOM 1503 C CA . SER A 1 200 ? -16.312 -4.563 9.647 1.00 60.47 200 SER A CA 1
ATOM 1504 C C . SER A 1 200 ? -15.094 -3.790 9.127 1.00 60.47 200 SER A C 1
ATOM 1506 O O . SER A 1 200 ? -14.839 -3.846 7.931 1.00 60.47 200 SER A O 1
ATOM 1508 N N . ALA A 1 201 ? -14.322 -3.134 10.001 1.00 70.94 201 ALA A N 1
ATOM 1509 C CA . ALA A 1 201 ? -13.217 -2.207 9.694 1.00 70.94 201 ALA A CA 1
ATOM 1510 C C . ALA A 1 201 ? -13.628 -0.733 9.551 1.00 70.94 201 ALA A C 1
ATOM 1512 O O . ALA A 1 201 ? -14.763 -0.399 9.212 1.00 70.94 201 ALA A O 1
ATOM 1513 N N . GLN A 1 202 ? -12.666 0.142 9.844 1.00 76.94 202 GLN A N 1
ATOM 1514 C CA . GLN A 1 202 ? -12.835 1.592 9.929 1.00 76.94 202 GLN A CA 1
ATOM 1515 C C . GLN A 1 202 ? -12.109 2.300 8.802 1.00 76.94 202 GLN A C 1
ATOM 1517 O O . GLN A 1 202 ? -11.009 1.893 8.451 1.00 76.94 202 GLN A O 1
ATOM 1522 N N . LEU A 1 203 ? -12.697 3.372 8.278 1.00 83.19 203 LEU A N 1
ATOM 1523 C CA . LEU A 1 203 ? -12.175 4.102 7.130 1.00 83.19 203 LEU A CA 1
ATOM 1524 C C . LEU A 1 203 ? -11.682 5.498 7.534 1.00 83.19 203 LEU A C 1
ATOM 1526 O O . LEU A 1 203 ? -12.373 6.247 8.231 1.00 83.19 203 LEU A O 1
ATOM 1530 N N . PHE A 1 204 ? -10.475 5.814 7.079 1.00 86.12 204 PHE A N 1
ATOM 1531 C CA . PHE A 1 204 ? -9.722 7.028 7.357 1.00 86.12 204 PHE A CA 1
ATOM 1532 C C . PHE A 1 204 ? -9.389 7.710 6.045 1.00 86.12 204 PHE A C 1
ATOM 1534 O O . PHE A 1 204 ? -8.818 7.092 5.151 1.00 86.12 204 PHE A O 1
ATOM 1541 N N . GLU A 1 205 ? -9.694 8.993 5.961 1.00 88.69 205 GLU A N 1
ATOM 1542 C CA . GLU A 1 205 ? -9.217 9.847 4.880 1.00 88.69 205 GLU A CA 1
ATOM 1543 C C . GLU A 1 205 ? -8.091 10.706 5.427 1.00 88.69 205 GLU A C 1
ATOM 1545 O O . GLU A 1 205 ? -8.229 11.274 6.509 1.00 88.69 205 GLU A O 1
ATOM 1550 N N . LEU A 1 206 ? -6.976 10.801 4.712 1.00 90.62 206 LEU A N 1
ATOM 1551 C CA . LEU A 1 206 ? -5.860 11.649 5.117 1.00 90.62 206 LEU A CA 1
ATOM 1552 C C . LEU A 1 206 ? -5.034 12.101 3.921 1.00 90.62 206 LEU A C 1
ATOM 1554 O O . LEU A 1 206 ? -5.007 11.441 2.881 1.00 90.62 206 LEU A O 1
ATOM 1558 N N . VAL A 1 207 ? -4.340 13.221 4.092 1.00 89.12 207 VAL A N 1
ATOM 1559 C CA . VAL A 1 207 ? -3.334 13.691 3.145 1.00 89.12 207 VAL A CA 1
ATOM 1560 C C . VAL A 1 207 ? -1.956 13.286 3.646 1.00 89.12 207 VAL A C 1
ATOM 1562 O O . VAL A 1 207 ? -1.642 13.488 4.821 1.00 89.12 207 VAL A O 1
ATOM 1565 N N . VAL A 1 208 ? -1.138 12.732 2.754 1.00 87.06 208 VAL A N 1
ATOM 1566 C CA . VAL A 1 208 ? 0.270 12.438 3.032 1.00 87.06 208 VAL A CA 1
ATOM 1567 C C . VAL A 1 208 ? 1.187 13.165 2.072 1.00 87.06 208 VAL A C 1
ATOM 1569 O O . VAL A 1 208 ? 0.903 13.244 0.880 1.00 87.06 208 VAL A O 1
ATOM 1572 N N . GLU A 1 209 ? 2.299 13.645 2.611 1.00 88.38 209 GLU A N 1
ATOM 1573 C CA . GLU A 1 209 ? 3.410 14.233 1.877 1.00 88.38 209 GLU A CA 1
ATOM 1574 C C . GLU A 1 209 ? 4.695 13.441 2.169 1.00 88.38 209 GLU A C 1
ATOM 1576 O O . GLU A 1 209 ? 5.049 13.195 3.327 1.00 88.38 209 GLU A O 1
ATOM 1581 N N . SER A 1 210 ? 5.374 12.998 1.111 1.00 83.94 210 SER A N 1
ATOM 1582 C CA . SER A 1 210 ? 6.633 12.252 1.165 1.00 83.94 210 SER A CA 1
ATOM 1583 C C . SER A 1 210 ? 7.356 12.320 -0.190 1.00 83.94 210 SER A C 1
ATOM 1585 O O . SER A 1 210 ? 6.726 12.517 -1.231 1.00 83.94 210 SER A O 1
ATOM 1587 N N . ASP A 1 211 ? 8.676 12.114 -0.167 1.00 76.81 211 ASP A N 1
ATOM 1588 C CA . ASP A 1 211 ? 9.534 11.982 -1.351 1.00 76.81 211 ASP A CA 1
ATOM 1589 C C . ASP A 1 211 ? 9.229 10.704 -2.169 1.00 76.81 211 ASP A C 1
ATOM 1591 O O . ASP A 1 211 ? 9.591 10.601 -3.348 1.00 76.81 211 ASP A O 1
ATOM 1595 N N . ALA A 1 212 ? 8.576 9.711 -1.554 1.00 75.38 212 ALA A N 1
ATOM 1596 C CA . ALA A 1 212 ? 8.167 8.455 -2.167 1.00 75.38 212 ALA A CA 1
ATOM 1597 C C . ALA A 1 212 ? 6.726 8.074 -1.785 1.00 75.38 212 ALA A C 1
ATOM 1599 O O . ALA A 1 212 ? 6.053 8.694 -0.968 1.00 75.38 212 ALA A O 1
ATOM 1600 N N . LEU A 1 213 ? 6.204 7.030 -2.421 1.00 77.50 213 LEU A N 1
ATOM 1601 C CA . LEU A 1 213 ? 4.830 6.600 -2.183 1.00 77.50 213 LEU A CA 1
ATOM 1602 C C . LEU A 1 213 ? 4.692 5.950 -0.824 1.00 77.50 213 LEU A C 1
ATOM 1604 O O . LEU A 1 213 ? 5.546 5.153 -0.442 1.00 77.50 213 LEU A O 1
ATOM 1608 N N . ILE A 1 214 ? 3.580 6.207 -0.140 1.00 81.62 214 ILE A N 1
ATOM 1609 C CA . ILE A 1 214 ? 3.275 5.474 1.088 1.00 81.62 214 ILE A CA 1
ATOM 1610 C C . ILE A 1 214 ? 3.238 3.985 0.783 1.00 81.62 214 ILE A C 1
ATOM 1612 O O . ILE A 1 214 ? 2.628 3.545 -0.197 1.00 81.62 214 ILE A O 1
ATOM 1616 N N . SER A 1 215 ? 3.867 3.208 1.652 1.00 80.19 215 SER A N 1
ATOM 1617 C CA . SER A 1 215 ? 3.806 1.763 1.570 1.00 80.19 215 SER A CA 1
ATOM 1618 C C . SER A 1 215 ? 3.195 1.216 2.840 1.00 80.19 215 SER A C 1
ATOM 1620 O O . SER A 1 215 ? 3.662 1.474 3.952 1.00 80.19 215 SER A O 1
ATOM 1622 N N . GLN A 1 216 ? 2.158 0.400 2.668 1.00 81.75 216 GLN A N 1
ATOM 1623 C CA . GLN A 1 216 ? 1.601 -0.356 3.781 1.00 81.75 216 GLN A CA 1
ATOM 1624 C C . GLN A 1 216 ? 2.643 -1.324 4.369 1.00 81.75 216 GLN A C 1
ATOM 1626 O O . GLN A 1 216 ? 2.595 -1.666 5.543 1.00 81.75 216 GLN A O 1
ATOM 1631 N N . GLN A 1 217 ? 3.626 -1.720 3.553 1.00 81.31 217 GLN A N 1
ATOM 1632 C CA . GLN A 1 217 ? 4.662 -2.681 3.917 1.00 81.31 217 GLN A CA 1
ATOM 1633 C C . GLN A 1 217 ? 5.756 -2.091 4.814 1.00 81.31 217 GLN A C 1
ATOM 1635 O O . GLN A 1 217 ? 6.493 -2.838 5.456 1.00 81.31 217 GLN A O 1
ATOM 1640 N N . THR A 1 218 ? 5.871 -0.766 4.872 1.00 84.12 218 THR A N 1
ATOM 1641 C CA . THR A 1 218 ? 6.833 -0.046 5.723 1.00 84.12 218 THR A CA 1
ATOM 1642 C C . THR A 1 218 ? 6.149 0.766 6.822 1.00 84.12 218 THR A C 1
ATOM 1644 O O . THR A 1 218 ? 6.800 1.175 7.785 1.00 84.12 218 THR A O 1
ATOM 1647 N N . SER A 1 219 ? 4.846 1.007 6.687 1.00 87.69 219 SER A N 1
ATOM 1648 C CA . SER A 1 219 ? 3.995 1.658 7.681 1.00 87.69 219 SER A CA 1
ATOM 1649 C C . SER A 1 219 ? 3.509 0.647 8.725 1.00 87.69 219 SER A C 1
ATOM 1651 O O . SER A 1 219 ? 3.443 -0.550 8.460 1.00 87.69 219 SER A O 1
ATOM 1653 N N . THR A 1 220 ? 3.172 1.112 9.927 1.00 89.62 220 THR A N 1
ATOM 1654 C CA . THR A 1 220 ? 2.805 0.232 11.047 1.00 89.62 220 THR A CA 1
ATOM 1655 C C . THR A 1 220 ? 1.517 0.671 11.723 1.00 89.62 220 THR A C 1
ATOM 1657 O O . THR A 1 220 ? 1.152 1.847 11.714 1.00 89.62 220 THR A O 1
ATOM 1660 N N . ILE A 1 221 ? 0.842 -0.288 12.357 1.00 88.75 221 ILE A N 1
ATOM 1661 C CA . ILE A 1 221 ? -0.301 -0.041 13.230 1.00 88.75 221 ILE A CA 1
ATOM 1662 C C . ILE A 1 221 ? -0.184 -0.876 14.503 1.00 88.75 221 ILE A C 1
ATOM 1664 O O . ILE A 1 221 ? 0.171 -2.055 14.461 1.00 88.75 221 ILE A O 1
ATOM 1668 N N . VAL A 1 222 ? -0.493 -0.266 15.645 1.00 88.62 222 VAL A N 1
ATOM 1669 C CA . VAL A 1 222 ? -0.488 -0.927 16.954 1.00 88.62 222 VAL A CA 1
ATOM 1670 C C . VAL A 1 222 ? -1.709 -0.530 17.774 1.00 88.62 222 VAL A C 1
ATOM 1672 O O . VAL A 1 222 ? -2.247 0.564 17.617 1.00 88.62 222 VAL A O 1
ATOM 1675 N N . ALA A 1 223 ? -2.137 -1.424 18.663 1.00 87.88 223 ALA A N 1
ATOM 1676 C CA . ALA A 1 223 ? -3.091 -1.104 19.720 1.00 87.88 223 ALA A CA 1
ATOM 1677 C C . ALA A 1 223 ? -2.351 -0.370 20.850 1.00 87.88 223 ALA A C 1
ATOM 1679 O O . ALA A 1 223 ? -1.216 -0.745 21.162 1.00 87.88 223 ALA A O 1
ATOM 1680 N N . VAL A 1 224 ? -2.976 0.653 21.443 1.00 85.69 224 VAL A N 1
ATOM 1681 C CA . VAL A 1 224 ? -2.376 1.500 22.497 1.00 85.69 224 VAL A CA 1
ATOM 1682 C C . VAL A 1 224 ? -3.217 1.586 23.762 1.00 85.69 224 VAL A C 1
ATOM 1684 O O . VAL A 1 224 ? -4.460 1.474 23.673 1.00 85.69 224 VAL A O 1
#